Protein AF-A0A1I7LXV8-F1 (afdb_monomer_lite)

Secondary structure (DSSP, 8-state):
---HHHHHHHHHHHHHTT-S-HHHHHHHHHHHHHHHHTTT--HHHHHHHHHHHHHS---------TTS---TT--HHHHHHHHHHHHHHHHHHHHHHHHHHHHSTTSBPS--EEEPTT-SSEEEHHHHHHHHHHHHHHS-GGGTS-SS-HHHHHHHHHHHHTTTSPPBHHHHHHHHHHHHHHHHHHHHHHHHHH-

Radius of gyration: 38.37 Å; chains: 1; bounding box: 72×45×105 Å

Sequence (195 aa):
MIPAETAQRLGKLVRLLASDHDGEVVSTVRAIGRTLSAASLDFHALAAVVEEAAARPQIILTPFSPDEPDLGDVDFGSMARDSADLMREAYEAAERRRKEARDAPDAPATRHGLPIWGTQRIAHWGDVVEHCLMLDWTIPKAAGGKFLSREDRDRLKAFRCVLKRRPTNADAEWIEGILTRCHEVREAWRTRKTA

pLDDT: mean 83.2, std 12.23, range [51.66, 96.75]

Structure (mmCIF, N/CA/C/O backbone):
data_AF-A0A1I7LXV8-F1
#
_entry.id   AF-A0A1I7LXV8-F1
#
loop_
_atom_site.group_PDB
_atom_site.id
_atom_site.type_symbol
_atom_site.label_atom_id
_atom_site.label_alt_id
_atom_site.label_comp_id
_atom_site.label_asym_id
_atom_site.label_entity_id
_atom_site.label_seq_id
_atom_site.pdbx_PDB_ins_code
_atom_site.Cartn_x
_atom_site.Cartn_y
_atom_site.Cartn_z
_atom_site.occupancy
_atom_site.B_iso_or_equiv
_atom_site.auth_seq_id
_atom_site.auth_comp_id
_atom_site.auth_asym_id
_atom_site.auth_atom_id
_atom_site.pdbx_PDB_model_num
ATOM 1 N N . MET A 1 1 ? 30.294 -21.477 -39.528 1.00 74.75 1 MET A N 1
ATOM 2 C CA . MET A 1 1 ? 31.129 -20.317 -39.917 1.00 74.75 1 MET A CA 1
ATOM 3 C C . MET A 1 1 ? 31.071 -20.138 -41.425 1.00 74.75 1 MET A C 1
ATOM 5 O O . MET A 1 1 ? 31.306 -21.103 -42.139 1.00 74.75 1 MET A O 1
ATOM 9 N N . ILE A 1 2 ? 30.746 -18.935 -41.903 1.00 84.06 2 ILE A N 1
ATOM 10 C CA . ILE A 1 2 ? 30.734 -18.603 -43.337 1.00 84.06 2 ILE A CA 1
ATOM 11 C C . ILE A 1 2 ? 32.160 -18.196 -43.753 1.00 84.06 2 ILE A C 1
ATOM 13 O O . ILE A 1 2 ? 32.757 -17.373 -43.055 1.00 84.06 2 ILE A O 1
ATOM 17 N N . PRO A 1 3 ? 32.727 -18.727 -44.856 1.00 86.94 3 PRO A N 1
ATOM 18 C CA . PRO A 1 3 ? 34.038 -18.299 -45.345 1.00 86.94 3 PRO A CA 1
ATOM 19 C C . PRO A 1 3 ? 34.077 -16.789 -45.628 1.00 86.94 3 PRO A C 1
ATOM 21 O O . PRO A 1 3 ? 33.117 -16.229 -46.159 1.00 86.94 3 PRO A O 1
ATOM 24 N N . ALA A 1 4 ? 35.194 -16.126 -45.311 1.00 83.88 4 ALA A N 1
ATOM 25 C CA . ALA A 1 4 ? 35.311 -14.665 -45.397 1.00 83.88 4 ALA A CA 1
ATOM 26 C C . ALA A 1 4 ? 35.045 -14.112 -46.811 1.00 83.88 4 ALA A C 1
ATOM 28 O O . ALA A 1 4 ? 34.395 -13.078 -46.968 1.00 83.88 4 ALA A O 1
ATOM 29 N N . GLU A 1 5 ? 35.486 -14.826 -47.848 1.00 85.94 5 GLU A N 1
ATOM 30 C CA . GLU A 1 5 ? 35.243 -14.448 -49.243 1.00 85.94 5 GLU A CA 1
ATOM 31 C C . GLU A 1 5 ? 33.748 -14.523 -49.606 1.00 85.94 5 GLU A C 1
ATOM 33 O O . GLU A 1 5 ? 33.193 -13.606 -50.218 1.00 85.94 5 GLU A O 1
ATOM 38 N N . THR A 1 6 ? 33.067 -15.583 -49.164 1.00 87.69 6 THR A N 1
ATOM 39 C CA . THR A 1 6 ? 31.619 -15.757 -49.326 1.00 87.69 6 THR A CA 1
ATOM 40 C C . THR A 1 6 ? 30.859 -14.659 -48.583 1.00 87.69 6 THR A C 1
ATOM 42 O O . THR A 1 6 ? 29.942 -14.069 -49.147 1.00 87.69 6 THR A O 1
ATOM 45 N N . ALA A 1 7 ? 31.277 -14.307 -47.362 1.00 88.00 7 ALA A N 1
ATOM 46 C CA . ALA A 1 7 ? 30.662 -13.244 -46.568 1.00 88.00 7 ALA A CA 1
ATOM 47 C C . ALA A 1 7 ? 30.746 -11.865 -47.251 1.00 88.00 7 ALA A C 1
ATOM 49 O O . ALA A 1 7 ? 29.754 -11.135 -47.291 1.00 88.00 7 ALA A O 1
ATOM 50 N N . GLN A 1 8 ? 31.887 -11.519 -47.859 1.00 89.06 8 GLN A N 1
ATOM 51 C CA . GLN A 1 8 ? 32.033 -10.263 -48.608 1.00 89.06 8 GLN A CA 1
ATOM 52 C C . GLN A 1 8 ? 31.114 -10.203 -49.836 1.00 89.06 8 GLN A C 1
ATOM 54 O O . GLN A 1 8 ? 30.505 -9.165 -50.110 1.00 89.06 8 GLN A O 1
ATOM 59 N N . ARG A 1 9 ? 30.994 -11.312 -50.578 1.00 89.06 9 ARG A N 1
ATOM 60 C CA . ARG A 1 9 ? 30.095 -11.411 -51.740 1.00 89.06 9 ARG A CA 1
ATOM 61 C C . ARG A 1 9 ? 28.627 -11.331 -51.316 1.00 89.06 9 ARG A C 1
ATOM 63 O O . ARG A 1 9 ? 27.862 -10.582 -51.922 1.00 89.06 9 ARG A O 1
ATOM 70 N N . LEU A 1 10 ? 28.256 -12.027 -50.241 1.00 92.12 10 LEU A N 1
ATOM 71 C CA . LEU A 1 10 ? 26.914 -11.976 -49.658 1.00 92.12 10 LEU A CA 1
ATOM 72 C C . LEU A 1 10 ? 26.551 -10.567 -49.194 1.00 92.12 10 LEU A C 1
ATOM 74 O O . LEU A 1 10 ? 25.461 -10.105 -49.505 1.00 92.12 10 LEU A O 1
ATOM 78 N N . GLY A 1 11 ? 27.465 -9.845 -48.542 1.00 92.19 11 GLY A N 1
ATOM 79 C CA . GLY A 1 11 ? 27.218 -8.467 -48.110 1.00 92.19 11 GLY A CA 1
ATOM 80 C C . GLY A 1 11 ? 26.858 -7.523 -49.263 1.00 92.19 11 GLY A C 1
ATOM 81 O O . GLY A 1 11 ? 26.007 -6.652 -49.099 1.00 92.19 11 GLY A O 1
ATOM 82 N N . LYS A 1 12 ? 27.451 -7.713 -50.450 1.00 93.00 12 LYS A N 1
ATOM 83 C CA . LYS A 1 12 ? 27.091 -6.949 -51.659 1.00 93.00 12 LYS A CA 1
ATOM 84 C C . LYS A 1 12 ? 25.707 -7.336 -52.185 1.00 93.00 12 LYS A C 1
ATOM 86 O O . LYS A 1 12 ? 24.914 -6.453 -52.490 1.00 93.00 12 LYS A O 1
ATOM 91 N N . LEU A 1 13 ? 25.407 -8.635 -52.255 1.00 93.94 13 LEU A N 1
ATOM 92 C CA . LEU A 1 13 ? 24.112 -9.133 -52.730 1.00 93.94 13 LEU A CA 1
ATOM 93 C C . LEU A 1 13 ? 22.961 -8.752 -51.789 1.00 93.94 13 LEU A C 1
ATOM 95 O O . LEU A 1 13 ? 21.902 -8.361 -52.255 1.00 93.94 13 LEU A O 1
ATOM 99 N N . VAL A 1 14 ? 23.166 -8.792 -50.472 1.00 94.00 14 VAL A N 1
ATOM 100 C CA . VAL A 1 14 ? 22.146 -8.390 -49.490 1.00 94.00 14 VAL A CA 1
ATOM 101 C C . VAL A 1 14 ? 21.767 -6.916 -49.655 1.00 94.00 14 VAL A C 1
ATOM 103 O O . VAL A 1 14 ? 20.592 -6.585 -49.561 1.00 94.00 14 VAL A O 1
ATOM 106 N N . ARG A 1 15 ? 22.717 -6.029 -49.982 1.00 93.44 15 ARG A N 1
ATOM 107 C CA . ARG A 1 15 ? 22.406 -4.616 -50.273 1.00 93.44 15 ARG A CA 1
ATOM 108 C C . ARG A 1 15 ? 21.562 -4.443 -51.537 1.00 93.44 15 ARG A C 1
ATOM 110 O O . ARG A 1 15 ? 20.727 -3.550 -51.575 1.00 93.44 15 ARG A O 1
ATOM 117 N N . LEU A 1 16 ? 21.746 -5.300 -52.545 1.00 92.50 16 LEU A N 1
ATOM 118 C CA . LEU A 1 16 ? 20.950 -5.275 -53.780 1.00 92.50 16 LEU A CA 1
ATOM 119 C C . LEU A 1 16 ? 19.494 -5.720 -53.573 1.00 92.50 16 LEU A C 1
ATOM 121 O O . LEU A 1 16 ? 18.650 -5.425 -54.412 1.00 92.50 16 LEU A O 1
ATOM 125 N N . LEU A 1 17 ? 19.170 -6.371 -52.448 1.00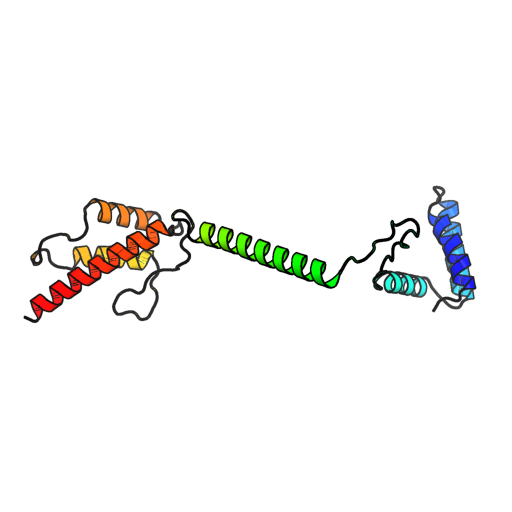 93.12 17 LEU A N 1
ATOM 126 C CA . LEU A 1 17 ? 17.779 -6.676 -52.092 1.00 93.12 17 LEU A CA 1
ATOM 127 C C . LEU A 1 17 ? 16.951 -5.423 -51.779 1.00 93.12 17 LEU A C 1
ATOM 129 O O . LEU A 1 17 ? 15.732 -5.516 -51.745 1.00 93.12 17 LEU A O 1
ATOM 133 N N . ALA A 1 18 ? 17.593 -4.272 -51.563 1.00 94.06 18 ALA A N 1
ATOM 134 C CA . ALA A 1 18 ? 16.921 -2.993 -51.352 1.00 94.06 18 ALA A CA 1
ATOM 135 C C . ALA A 1 18 ? 16.555 -2.263 -52.663 1.00 94.06 18 ALA A C 1
ATOM 137 O O . ALA A 1 18 ? 16.210 -1.088 -52.613 1.00 94.06 18 ALA A O 1
ATOM 138 N N . SER A 1 19 ? 16.682 -2.910 -53.830 1.00 92.94 19 SER A N 1
ATOM 139 C CA . SER A 1 19 ? 16.264 -2.330 -55.115 1.00 92.94 19 SER A CA 1
ATOM 140 C C . SER A 1 19 ? 14.737 -2.237 -55.226 1.00 92.94 19 SER A C 1
ATOM 142 O O . SER A 1 19 ? 14.030 -3.146 -54.795 1.00 92.94 19 SER A O 1
ATOM 144 N N . ASP A 1 20 ? 14.243 -1.184 -55.883 1.00 93.81 20 ASP A N 1
ATOM 145 C CA . ASP A 1 20 ? 12.815 -0.962 -56.171 1.00 93.81 20 ASP A CA 1
ATOM 146 C C . ASP A 1 20 ? 12.275 -1.836 -57.323 1.00 93.81 20 ASP A C 1
ATOM 148 O O . ASP A 1 20 ? 11.096 -1.769 -57.672 1.00 93.81 20 ASP A O 1
ATOM 152 N N . HIS A 1 21 ? 13.132 -2.649 -57.951 1.00 93.25 21 HIS A N 1
ATOM 153 C CA . HIS A 1 21 ? 12.764 -3.501 -59.078 1.00 93.25 21 HIS A CA 1
ATOM 154 C C . HIS A 1 21 ? 12.644 -4.966 -58.646 1.00 93.25 21 HIS A C 1
ATOM 156 O O . HIS A 1 21 ? 13.647 -5.648 -58.426 1.00 93.25 21 HIS A O 1
ATOM 162 N N . ASP A 1 22 ? 11.421 -5.501 -58.636 1.00 91.31 22 ASP A N 1
ATOM 163 C CA . ASP A 1 22 ? 11.141 -6.890 -58.234 1.00 91.31 22 ASP A CA 1
ATOM 164 C C . ASP A 1 22 ? 11.984 -7.930 -58.993 1.00 91.31 22 ASP A C 1
ATOM 166 O O . ASP A 1 22 ? 12.449 -8.922 -58.423 1.00 91.31 22 ASP A O 1
ATOM 170 N N . GLY A 1 23 ? 12.230 -7.699 -60.288 1.00 93.44 23 GLY A N 1
ATOM 171 C CA . GLY A 1 23 ? 13.070 -8.576 -61.108 1.00 93.44 23 GLY A CA 1
ATOM 172 C C . GLY A 1 23 ? 14.515 -8.655 -60.605 1.00 93.44 23 GLY A C 1
ATOM 173 O O . GLY A 1 23 ? 15.113 -9.736 -60.589 1.00 93.44 23 GLY A O 1
ATOM 174 N N . GLU A 1 24 ? 15.059 -7.535 -60.128 1.00 92.25 24 GLU A N 1
ATOM 175 C CA . GLU A 1 24 ? 16.398 -7.476 -59.545 1.00 92.25 24 GLU A CA 1
ATOM 176 C C . GLU A 1 24 ? 16.435 -8.177 -58.189 1.00 92.25 24 GLU A C 1
ATOM 178 O O . GLU A 1 24 ? 17.341 -8.984 -57.957 1.00 92.25 24 GLU A O 1
ATOM 183 N N . VAL A 1 25 ? 15.421 -7.971 -57.343 1.00 96.25 25 VAL A N 1
ATOM 184 C CA . VAL A 1 25 ? 15.299 -8.635 -56.036 1.00 96.25 25 VAL A CA 1
ATOM 185 C C . VAL A 1 25 ? 15.266 -10.155 -56.206 1.00 96.25 25 VAL A C 1
ATOM 187 O O . VAL A 1 25 ? 16.086 -10.865 -55.619 1.00 96.25 25 VAL A O 1
ATOM 190 N N . VAL A 1 26 ? 14.397 -10.682 -57.076 1.00 96.12 26 VAL A N 1
ATOM 191 C CA . VAL A 1 26 ? 14.289 -12.133 -57.320 1.00 96.12 26 VAL A CA 1
ATOM 192 C C . VAL A 1 26 ? 15.590 -12.705 -57.892 1.00 96.12 26 VAL A C 1
ATOM 194 O O . VAL A 1 26 ? 16.034 -13.785 -57.479 1.00 96.12 26 VAL A O 1
ATOM 197 N N . SER A 1 27 ? 16.237 -11.993 -58.821 1.00 95.06 27 SER A N 1
ATOM 198 C CA . SER A 1 27 ? 17.529 -12.415 -59.377 1.00 95.06 27 SER A CA 1
ATOM 199 C C . SER A 1 27 ? 18.626 -12.471 -58.304 1.00 95.06 27 SER A C 1
ATOM 201 O O . SER A 1 27 ? 19.421 -13.418 -58.274 1.00 95.06 27 SER A O 1
ATOM 203 N N . THR A 1 28 ? 18.605 -11.511 -57.377 1.00 96.12 28 THR A N 1
ATOM 204 C CA . THR A 1 28 ? 19.564 -11.359 -56.285 1.00 96.12 28 THR A CA 1
ATOM 205 C C . THR A 1 28 ? 19.378 -12.446 -55.236 1.00 96.12 28 THR A C 1
ATOM 207 O O . THR A 1 28 ? 20.353 -13.100 -54.870 1.00 96.12 28 THR A O 1
ATOM 210 N N . VAL A 1 29 ? 18.140 -12.747 -54.825 1.00 96.75 29 VAL A N 1
ATOM 211 C CA . VAL A 1 29 ? 17.846 -13.870 -53.913 1.00 96.75 29 VAL A CA 1
ATOM 212 C C . VAL A 1 29 ? 18.356 -15.189 -54.499 1.00 96.75 29 VAL A C 1
ATOM 214 O O . VAL A 1 29 ? 19.027 -15.965 -53.816 1.00 96.75 29 VAL A O 1
ATOM 217 N N . ARG A 1 30 ? 18.125 -15.434 -55.796 1.00 95.81 30 ARG A N 1
ATOM 218 C CA . ARG A 1 30 ? 18.655 -16.629 -56.475 1.00 95.81 30 ARG A CA 1
ATOM 219 C C . ARG A 1 30 ? 20.186 -16.644 -56.515 1.00 95.81 30 ARG A C 1
ATOM 221 O O . ARG A 1 30 ? 20.785 -17.711 -56.384 1.00 95.81 30 ARG A O 1
ATOM 228 N N . ALA A 1 31 ? 20.830 -15.493 -56.706 1.00 95.19 31 ALA A N 1
ATOM 229 C CA . ALA A 1 31 ? 22.289 -15.372 -56.686 1.00 95.19 31 ALA A CA 1
ATOM 230 C C . ALA A 1 31 ? 22.883 -15.637 -55.293 1.00 95.19 31 ALA A C 1
ATOM 232 O O . ALA A 1 31 ? 23.917 -16.302 -55.191 1.00 95.19 31 ALA A O 1
ATOM 233 N N . ILE A 1 32 ? 22.209 -15.181 -54.233 1.00 95.12 32 ILE A N 1
ATOM 234 C CA . ILE A 1 32 ? 22.554 -15.488 -52.839 1.00 95.12 32 ILE A CA 1
ATOM 235 C C . ILE A 1 32 ? 22.485 -16.997 -52.611 1.00 95.12 32 ILE A C 1
ATOM 237 O O . ILE A 1 32 ? 23.466 -17.582 -52.159 1.00 95.12 32 ILE A O 1
ATOM 241 N N . GLY A 1 33 ? 21.383 -17.637 -53.019 1.00 94.56 33 GLY A N 1
ATOM 242 C CA . GLY A 1 33 ? 21.221 -19.088 -52.916 1.00 94.56 33 GLY A CA 1
ATOM 243 C C . GLY A 1 33 ? 22.365 -19.854 -53.586 1.00 94.56 33 GLY A C 1
ATOM 244 O O . GLY A 1 33 ? 23.004 -20.680 -52.945 1.00 94.56 33 GLY A O 1
ATOM 245 N N . ARG A 1 34 ? 22.717 -19.512 -54.836 1.00 95.25 34 ARG A N 1
ATOM 246 C CA . ARG A 1 34 ? 23.852 -20.144 -55.543 1.00 95.25 34 ARG A CA 1
ATOM 247 C C . ARG A 1 34 ? 25.192 -19.937 -54.832 1.00 95.25 34 ARG A C 1
ATOM 249 O O . ARG A 1 34 ? 26.019 -20.842 -54.815 1.00 95.25 34 ARG A O 1
ATOM 256 N N . THR A 1 35 ? 25.406 -18.754 -54.262 1.00 93.38 35 THR A N 1
ATOM 257 C CA . THR A 1 35 ? 26.649 -18.391 -53.565 1.00 93.38 35 THR A CA 1
ATOM 258 C C . THR A 1 35 ? 26.795 -19.152 -52.245 1.00 93.38 35 THR A C 1
ATOM 260 O O . THR A 1 35 ? 27.894 -19.585 -51.911 1.00 93.38 35 THR A O 1
ATOM 263 N N . LEU A 1 36 ? 25.691 -19.362 -51.522 1.00 93.19 36 LEU A N 1
ATOM 264 C CA . LEU A 1 36 ? 25.652 -20.210 -50.330 1.00 93.19 36 LEU A CA 1
ATOM 265 C C . LEU A 1 36 ? 25.870 -21.682 -50.693 1.00 93.19 36 LEU A C 1
ATOM 267 O O . LEU A 1 36 ? 26.725 -22.333 -50.096 1.00 93.19 36 LEU A O 1
ATOM 271 N N . SER A 1 37 ? 25.189 -22.182 -51.730 1.00 92.69 37 SER A N 1
ATOM 272 C CA . SER A 1 37 ? 25.345 -23.570 -52.180 1.00 92.69 37 SER A CA 1
ATOM 273 C C . SER A 1 37 ? 26.766 -23.888 -52.650 1.00 92.69 37 SER A C 1
ATOM 275 O O . SER A 1 37 ? 27.248 -24.987 -52.400 1.00 92.69 37 SER A O 1
ATOM 277 N N . ALA A 1 38 ? 27.474 -22.931 -53.264 1.00 91.94 38 ALA A N 1
ATOM 278 C CA . ALA A 1 38 ? 28.884 -23.091 -53.635 1.00 91.94 38 ALA A CA 1
ATOM 279 C C . ALA A 1 38 ? 29.811 -23.311 -52.423 1.00 91.94 38 ALA A C 1
ATOM 281 O O . ALA A 1 38 ? 30.889 -23.878 -52.569 1.00 91.94 38 ALA A O 1
ATOM 282 N N . ALA A 1 39 ? 29.385 -22.881 -51.232 1.00 90.19 39 ALA A N 1
ATOM 283 C CA . ALA A 1 39 ? 30.069 -23.108 -49.964 1.00 90.19 39 ALA A CA 1
ATOM 284 C C . ALA A 1 39 ? 29.439 -24.248 -49.135 1.00 90.19 39 ALA A C 1
ATOM 286 O O . ALA A 1 39 ? 29.764 -24.381 -47.958 1.00 90.19 39 ALA A O 1
ATOM 287 N N . SER A 1 40 ? 28.538 -25.050 -49.721 1.00 91.94 40 SER A N 1
ATOM 288 C CA . SER A 1 40 ? 27.759 -26.094 -49.032 1.00 91.94 40 SER A CA 1
ATOM 289 C C . SER A 1 40 ? 26.921 -25.570 -47.854 1.00 91.94 40 SER A C 1
ATOM 291 O O . SER A 1 40 ? 26.745 -26.258 -46.851 1.00 91.94 40 SER A O 1
ATOM 293 N N . LEU A 1 41 ? 26.413 -24.341 -47.972 1.00 92.94 41 LEU A N 1
ATOM 294 C CA . LEU A 1 41 ? 25.560 -23.674 -46.987 1.00 92.94 41 LEU A CA 1
ATOM 295 C C . LEU A 1 41 ? 24.175 -23.374 -47.575 1.00 92.94 41 LEU A C 1
ATOM 297 O O . LEU A 1 41 ? 23.979 -23.372 -48.793 1.00 92.94 41 LEU A O 1
ATOM 301 N N . ASP A 1 42 ? 23.223 -23.062 -46.699 1.00 94.31 42 ASP A N 1
ATOM 302 C CA . ASP A 1 42 ? 21.866 -22.654 -47.050 1.00 94.31 42 ASP A CA 1
ATOM 303 C C . ASP A 1 42 ? 21.451 -21.353 -46.335 1.00 94.31 42 ASP A C 1
ATOM 305 O O . ASP A 1 42 ? 22.228 -20.722 -45.610 1.00 94.31 42 ASP A O 1
ATOM 309 N N . PHE A 1 43 ? 20.211 -20.917 -46.568 1.00 92.38 43 PHE A N 1
ATOM 310 C CA . PHE A 1 43 ? 19.669 -19.710 -45.940 1.00 92.38 43 PHE A CA 1
ATOM 311 C C . PHE A 1 43 ? 19.498 -19.850 -44.421 1.00 92.38 43 PHE A C 1
ATOM 313 O O . PHE A 1 43 ? 19.596 -18.845 -43.718 1.00 92.38 43 PHE A O 1
ATOM 320 N N . HIS A 1 44 ? 19.301 -21.065 -43.900 1.00 93.19 44 HIS A N 1
ATOM 321 C CA . HIS A 1 44 ? 19.218 -21.304 -42.459 1.00 93.19 44 HIS A CA 1
ATOM 322 C C . HIS A 1 44 ? 20.568 -21.061 -41.780 1.00 93.19 44 HIS A C 1
ATOM 324 O O . HIS A 1 44 ? 20.628 -20.398 -40.745 1.00 93.19 44 HIS A O 1
ATOM 330 N N . ALA A 1 45 ? 21.663 -21.506 -42.401 1.00 89.50 45 ALA A N 1
ATOM 331 C CA . ALA A 1 45 ? 23.011 -21.223 -41.925 1.00 89.50 45 ALA A CA 1
ATOM 332 C C . ALA A 1 45 ? 23.333 -19.718 -41.935 1.00 89.50 45 ALA A C 1
ATOM 334 O O . ALA A 1 45 ? 24.014 -19.230 -41.034 1.00 89.50 45 ALA A O 1
ATOM 335 N N . LEU A 1 46 ? 22.834 -18.971 -42.928 1.00 89.62 46 LEU A N 1
ATOM 336 C CA . LEU A 1 46 ? 22.965 -17.512 -42.962 1.00 89.62 46 LEU A CA 1
ATOM 337 C C . LEU A 1 46 ? 22.167 -16.839 -41.833 1.00 89.62 46 LEU A C 1
ATOM 339 O O . LEU A 1 46 ? 22.700 -15.954 -41.167 1.00 89.62 46 LEU A O 1
ATOM 343 N N . ALA A 1 47 ? 20.923 -17.266 -41.600 1.00 92.31 47 ALA A N 1
ATOM 344 C CA . ALA A 1 47 ? 20.068 -16.717 -40.548 1.00 92.31 47 ALA A CA 1
ATOM 345 C C . ALA A 1 47 ? 20.677 -16.910 -39.150 1.00 92.31 47 ALA A C 1
ATOM 347 O O . ALA A 1 47 ? 20.789 -15.943 -38.398 1.00 92.31 47 ALA A O 1
ATOM 348 N N . ALA A 1 48 ? 21.176 -18.114 -38.849 1.00 90.75 48 ALA A N 1
ATOM 349 C CA . ALA A 1 48 ? 21.803 -18.421 -37.562 1.00 90.75 48 ALA A CA 1
ATOM 350 C C . ALA A 1 48 ? 22.982 -17.484 -37.237 1.00 90.75 48 ALA A C 1
ATOM 352 O O . ALA A 1 48 ? 23.130 -17.033 -36.106 1.00 90.75 48 ALA A O 1
ATOM 353 N N . VAL A 1 49 ? 23.794 -17.133 -38.242 1.00 89.75 49 VAL A N 1
ATOM 354 C CA . VAL A 1 49 ? 24.935 -16.215 -38.070 1.00 89.75 49 VAL A CA 1
ATOM 355 C C . VAL A 1 49 ? 24.481 -14.783 -37.773 1.00 89.75 49 VAL A C 1
ATOM 357 O O . VAL A 1 49 ? 25.125 -14.084 -36.993 1.00 89.75 49 VAL A O 1
ATOM 360 N N . VAL A 1 50 ? 23.384 -14.330 -38.384 1.00 88.81 50 VAL A N 1
ATOM 361 C CA . VAL A 1 50 ? 22.829 -12.990 -38.134 1.00 88.81 50 VAL A CA 1
ATOM 362 C C . VAL A 1 50 ? 22.242 -12.902 -36.726 1.00 88.81 50 VAL A C 1
ATOM 364 O O . VAL A 1 50 ? 22.487 -11.923 -36.023 1.00 88.81 50 VAL A O 1
ATOM 367 N N . GLU A 1 51 ? 21.516 -13.931 -36.295 1.00 91.00 51 GLU A N 1
ATOM 368 C CA . GLU A 1 51 ? 20.938 -14.005 -34.949 1.00 91.00 51 GLU A CA 1
ATOM 369 C C . GLU A 1 51 ? 22.022 -14.068 -33.866 1.00 91.00 51 GLU A C 1
ATOM 371 O O . GLU A 1 51 ? 21.956 -13.333 -32.880 1.00 91.00 51 GLU A O 1
ATOM 376 N N . GLU A 1 52 ? 23.070 -14.868 -34.075 1.00 88.62 52 GLU A N 1
ATOM 377 C CA . GLU A 1 52 ? 24.220 -14.943 -33.168 1.00 88.62 52 GLU A CA 1
ATOM 378 C C . GLU A 1 52 ? 24.951 -13.592 -33.059 1.00 88.62 52 GLU A C 1
ATOM 380 O O . GLU A 1 52 ? 25.312 -13.158 -31.961 1.00 88.62 52 GLU A O 1
ATOM 385 N N . ALA A 1 53 ? 25.120 -12.880 -34.179 1.00 82.25 53 ALA A N 1
ATOM 386 C CA . ALA A 1 53 ? 25.719 -11.547 -34.188 1.00 82.25 53 ALA A CA 1
ATOM 387 C C . ALA A 1 53 ? 24.853 -10.495 -33.472 1.00 82.25 53 ALA A C 1
ATOM 389 O O . ALA A 1 53 ? 25.404 -9.591 -32.845 1.00 82.25 53 ALA A O 1
ATOM 390 N N . ALA A 1 54 ? 23.523 -10.612 -33.541 1.00 81.81 54 ALA A N 1
ATOM 391 C CA . ALA A 1 54 ? 22.590 -9.723 -32.848 1.00 81.81 54 ALA A CA 1
ATOM 392 C C . ALA A 1 54 ? 22.512 -10.002 -31.336 1.00 81.81 54 ALA A C 1
ATOM 394 O O . ALA A 1 54 ? 22.342 -9.075 -30.547 1.00 81.81 54 ALA A O 1
ATOM 395 N N . ALA A 1 55 ? 22.669 -11.263 -30.922 1.00 81.50 55 ALA A N 1
ATOM 396 C CA . ALA A 1 55 ? 22.695 -11.655 -29.513 1.00 81.50 55 ALA A CA 1
ATOM 397 C C . ALA A 1 55 ? 23.982 -11.219 -28.790 1.00 81.50 55 ALA A C 1
ATOM 399 O O . ALA A 1 55 ? 24.011 -11.131 -27.560 1.00 81.50 55 ALA A O 1
ATOM 400 N N . ARG A 1 56 ? 25.058 -10.935 -29.535 1.00 77.75 56 ARG A N 1
ATOM 401 C CA . ARG A 1 56 ? 26.313 -10.443 -28.968 1.00 77.75 56 ARG A CA 1
ATOM 402 C C . ARG A 1 56 ? 26.192 -8.943 -28.661 1.00 77.75 56 ARG A C 1
ATOM 404 O O . ARG A 1 56 ? 26.036 -8.158 -29.596 1.00 77.75 56 ARG A O 1
ATOM 411 N N . PRO A 1 57 ? 26.312 -8.502 -27.393 1.00 67.44 57 PRO A N 1
ATOM 412 C CA . PRO A 1 57 ? 26.280 -7.080 -27.072 1.00 67.44 57 PRO A CA 1
ATOM 413 C C . PRO A 1 57 ? 27.476 -6.390 -27.734 1.00 67.44 57 PRO A C 1
ATOM 415 O O . PRO A 1 57 ? 28.627 -6.618 -27.357 1.00 67.44 57 PRO A O 1
ATOM 418 N N . GLN A 1 58 ? 27.216 -5.561 -28.746 1.00 65.50 58 GLN A N 1
ATOM 419 C CA . GLN A 1 58 ? 28.246 -4.696 -29.302 1.00 65.50 58 GLN A CA 1
ATOM 420 C C . GLN A 1 58 ? 28.433 -3.517 -28.355 1.00 65.50 58 GLN A C 1
ATOM 422 O O . GLN A 1 58 ? 27.606 -2.609 -28.293 1.00 65.50 58 GLN A O 1
ATOM 427 N N . ILE A 1 59 ? 29.522 -3.552 -27.589 1.00 61.16 59 ILE A N 1
ATOM 428 C CA . ILE A 1 59 ? 29.999 -2.384 -26.857 1.00 61.16 59 ILE A CA 1
ATOM 429 C C . ILE A 1 59 ? 30.443 -1.382 -27.922 1.00 61.16 59 ILE A C 1
ATOM 431 O O . ILE A 1 59 ? 31.493 -1.552 -28.544 1.00 61.16 59 ILE A O 1
ATOM 435 N N . ILE A 1 60 ? 29.620 -0.365 -28.172 1.00 63.66 60 ILE A N 1
ATOM 436 C CA . ILE A 1 60 ? 30.012 0.782 -28.987 1.00 63.66 60 ILE A CA 1
ATOM 437 C C . ILE A 1 60 ? 31.043 1.552 -28.161 1.00 63.66 60 ILE A 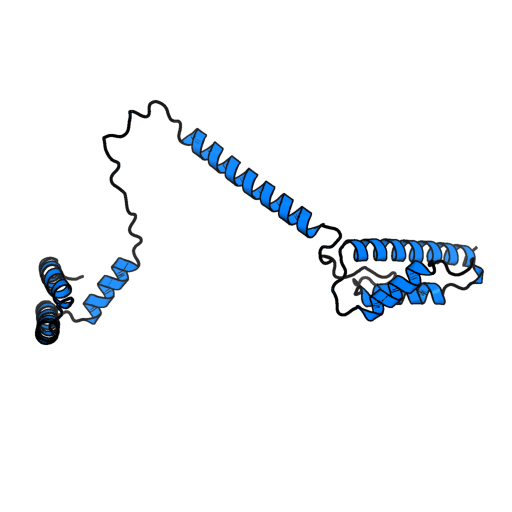C 1
ATOM 439 O O . ILE A 1 60 ? 30.697 2.398 -27.342 1.00 63.66 60 ILE A O 1
ATOM 443 N N . LEU A 1 61 ? 32.320 1.224 -28.346 1.00 53.31 61 LEU A N 1
ATOM 444 C CA . LEU A 1 61 ? 33.404 2.112 -27.957 1.00 53.31 61 LEU A CA 1
ATOM 445 C C . LEU A 1 61 ? 33.389 3.258 -28.967 1.00 53.31 61 LEU A C 1
ATOM 447 O O . LEU A 1 61 ? 33.920 3.133 -30.069 1.00 53.31 61 LEU A O 1
ATOM 451 N N . THR A 1 62 ? 32.723 4.358 -28.624 1.00 57.16 62 THR A N 1
ATOM 452 C CA . THR A 1 62 ? 32.960 5.630 -29.307 1.00 57.16 62 THR A CA 1
ATOM 453 C C . THR A 1 62 ? 34.463 5.902 -29.237 1.00 57.16 62 THR A C 1
ATOM 455 O O . THR A 1 62 ? 34.995 5.920 -28.122 1.00 57.16 62 THR A O 1
ATOM 458 N N . PRO A 1 63 ? 35.176 6.053 -30.370 1.00 53.34 63 PRO A N 1
ATOM 459 C CA . PRO A 1 63 ? 36.576 6.428 -30.325 1.00 53.34 63 PRO A CA 1
ATOM 460 C C . PRO A 1 63 ? 36.660 7.784 -29.630 1.00 53.34 63 PRO A C 1
ATOM 462 O O . PRO A 1 63 ? 36.112 8.779 -30.099 1.00 53.34 63 PRO A O 1
ATOM 465 N N . PHE A 1 64 ? 37.290 7.764 -28.464 1.00 56.25 64 PHE A N 1
ATOM 466 C CA . PHE A 1 64 ? 37.712 8.930 -27.717 1.00 56.25 64 PHE A CA 1
ATOM 467 C C . PHE A 1 64 ? 38.465 9.866 -28.673 1.00 56.25 64 PHE A C 1
ATOM 469 O O . PHE A 1 64 ? 39.460 9.464 -29.280 1.00 56.25 64 PHE A O 1
ATOM 476 N N . SER A 1 65 ? 37.927 11.066 -28.887 1.00 56.25 65 SER A N 1
ATOM 477 C CA . SER A 1 65 ? 38.540 12.070 -29.754 1.00 56.25 65 SER A CA 1
ATOM 478 C C . SER A 1 65 ? 39.842 12.545 -29.095 1.00 56.25 65 SER A C 1
ATOM 480 O O . SER A 1 65 ? 39.786 12.964 -27.942 1.00 56.25 65 SER A O 1
ATOM 482 N N . PRO A 1 66 ? 41.005 12.514 -29.772 1.00 58.34 66 PRO A N 1
ATOM 483 C CA . PRO A 1 66 ? 42.280 12.916 -29.172 1.00 58.34 66 PRO A CA 1
ATOM 484 C C . PRO A 1 66 ? 42.429 14.433 -28.959 1.00 58.34 66 PRO A C 1
ATOM 486 O O . PRO A 1 66 ? 43.474 14.871 -28.492 1.00 58.34 66 PRO A O 1
ATOM 489 N N . ASP A 1 67 ? 41.390 15.216 -29.261 1.00 56.19 67 ASP A N 1
ATOM 490 C CA . ASP A 1 67 ? 41.329 16.661 -29.013 1.00 56.19 67 ASP A CA 1
ATOM 491 C C . ASP A 1 67 ? 40.622 17.011 -27.684 1.00 56.19 67 ASP A C 1
ATOM 493 O O . ASP A 1 67 ? 40.151 18.138 -27.509 1.00 56.19 67 ASP A O 1
ATOM 497 N N . GLU A 1 68 ? 40.496 16.064 -26.744 1.00 59.72 68 GLU A N 1
ATOM 498 C CA . GLU A 1 68 ? 40.067 16.405 -25.383 1.00 59.72 68 GLU A CA 1
ATOM 499 C C . GLU A 1 68 ? 41.152 17.223 -24.659 1.00 59.72 68 GLU A C 1
ATOM 501 O O . GLU A 1 68 ? 42.339 16.895 -24.745 1.00 59.72 68 GLU A O 1
ATOM 506 N N . PRO A 1 69 ? 40.769 18.303 -23.951 1.00 54.56 69 PRO A N 1
ATOM 507 C CA . PRO A 1 69 ? 41.708 19.105 -23.182 1.00 54.56 69 PRO A CA 1
ATOM 508 C C . PRO A 1 69 ? 42.391 18.233 -22.129 1.00 54.56 69 PRO A C 1
ATOM 510 O O . PRO A 1 69 ? 41.739 17.400 -21.506 1.00 54.56 69 PRO A O 1
ATOM 513 N N . ASP A 1 70 ? 43.692 18.461 -21.940 1.00 59.22 70 ASP A N 1
ATOM 514 C CA . ASP A 1 70 ? 44.537 17.853 -20.911 1.00 59.22 70 ASP A CA 1
ATOM 515 C C . ASP A 1 70 ? 43.850 17.952 -19.538 1.00 59.22 70 ASP A C 1
ATOM 517 O O . ASP A 1 70 ? 43.896 18.978 -18.854 1.00 59.22 70 ASP A O 1
ATOM 521 N N . LEU A 1 71 ? 43.118 16.890 -19.192 1.00 55.44 71 LEU A N 1
ATOM 522 C CA . LEU A 1 71 ? 42.357 16.728 -17.961 1.00 55.44 71 LEU A CA 1
ATOM 523 C C . LEU A 1 71 ? 43.354 16.357 -16.855 1.00 55.44 71 LEU A C 1
ATOM 525 O O . LEU A 1 71 ? 43.372 15.240 -16.338 1.00 55.44 71 LEU A O 1
ATOM 529 N N . GLY A 1 72 ? 44.237 17.303 -16.539 1.00 56.41 72 GLY A N 1
ATOM 530 C CA . GLY A 1 72 ? 45.138 17.212 -15.402 1.00 56.41 72 GLY A CA 1
ATOM 531 C C . GLY A 1 72 ? 44.342 16.943 -14.125 1.00 56.41 72 GLY A C 1
ATOM 532 O O . GLY A 1 72 ? 43.390 17.655 -13.809 1.00 56.41 72 GLY A O 1
ATOM 533 N N . ASP A 1 73 ? 44.740 15.891 -13.412 1.00 57.50 73 ASP A N 1
ATOM 534 C CA . ASP A 1 73 ? 44.361 15.591 -12.029 1.00 57.50 73 ASP A CA 1
ATOM 535 C C . ASP A 1 73 ? 42.858 15.465 -11.725 1.00 57.50 73 ASP A C 1
ATOM 537 O O . ASP A 1 73 ? 42.390 15.871 -10.659 1.00 57.50 73 ASP A O 1
ATOM 541 N N . VAL A 1 74 ? 42.076 14.840 -12.610 1.00 52.47 74 VAL A N 1
ATOM 542 C CA . VAL A 1 74 ? 40.704 14.445 -12.250 1.00 52.47 74 VAL A CA 1
ATOM 543 C C . VAL A 1 74 ? 40.735 13.073 -11.581 1.00 52.47 74 VAL A C 1
ATOM 545 O O . VAL A 1 74 ? 40.839 12.038 -12.240 1.00 52.47 74 VAL A O 1
ATOM 548 N N . ASP A 1 75 ? 40.656 13.054 -10.247 1.00 60.38 75 ASP A N 1
ATOM 549 C CA . ASP A 1 75 ? 40.478 11.821 -9.471 1.00 60.38 75 ASP A CA 1
ATOM 550 C C . ASP A 1 75 ? 39.066 11.260 -9.712 1.00 60.38 75 ASP A C 1
ATOM 552 O O . ASP A 1 75 ? 38.116 11.500 -8.960 1.00 60.38 75 ASP A O 1
ATOM 556 N N . PHE A 1 76 ? 38.926 10.484 -10.789 1.00 51.66 76 PHE A N 1
ATOM 557 C CA . PHE A 1 76 ? 37.702 9.758 -11.142 1.00 51.66 76 PHE A CA 1
ATOM 558 C C . PHE A 1 76 ? 37.188 8.862 -9.999 1.00 51.66 76 PHE A C 1
ATOM 560 O O . PHE A 1 76 ? 35.991 8.578 -9.930 1.00 51.66 76 PHE A O 1
ATOM 567 N N . GLY A 1 77 ? 38.058 8.447 -9.070 1.00 59.22 77 GLY A N 1
ATOM 568 C CA . GLY A 1 77 ? 37.673 7.697 -7.878 1.00 59.22 77 GLY A CA 1
ATOM 569 C C . GLY A 1 77 ? 36.944 8.542 -6.828 1.00 59.22 77 GLY A C 1
ATOM 570 O O . GLY A 1 77 ? 36.133 7.992 -6.078 1.00 59.22 77 GLY A O 1
ATOM 571 N N . SER A 1 78 ? 37.204 9.851 -6.761 1.00 60.16 78 SER A N 1
ATOM 572 C CA . SER A 1 78 ? 36.443 10.800 -5.933 1.00 60.16 78 SER A CA 1
ATOM 573 C C . SER A 1 78 ? 35.074 11.070 -6.552 1.00 60.16 78 SER A C 1
ATOM 575 O O . SER A 1 78 ? 34.053 10.901 -5.894 1.00 60.16 78 SER A O 1
ATOM 577 N N . MET A 1 79 ? 35.029 11.352 -7.855 1.00 56.66 79 MET A N 1
ATOM 578 C CA . MET A 1 79 ? 33.788 11.728 -8.540 1.00 56.66 79 MET A CA 1
ATOM 579 C C . MET A 1 79 ? 32.770 10.575 -8.627 1.00 56.66 79 MET A C 1
ATOM 581 O O . MET A 1 79 ? 31.561 10.791 -8.535 1.00 56.66 79 MET A O 1
ATOM 585 N N . ALA A 1 80 ? 33.239 9.329 -8.758 1.00 61.38 80 ALA A N 1
ATOM 586 C CA . ALA A 1 80 ? 32.369 8.154 -8.707 1.00 61.38 80 ALA A CA 1
ATOM 587 C C . ALA A 1 80 ? 31.771 7.922 -7.306 1.00 61.38 80 ALA A C 1
ATOM 589 O O . ALA A 1 80 ? 30.627 7.476 -7.200 1.00 61.38 80 ALA A O 1
ATOM 590 N N . ARG A 1 81 ? 32.511 8.249 -6.235 1.00 62.72 81 ARG A N 1
ATOM 591 C CA . ARG A 1 81 ? 31.993 8.221 -4.856 1.00 62.72 81 ARG A CA 1
ATOM 592 C C . ARG A 1 81 ? 30.952 9.317 -4.645 1.00 62.72 81 ARG A C 1
ATOM 594 O O . ARG A 1 81 ? 29.857 9.006 -4.187 1.00 62.72 81 ARG A O 1
ATOM 601 N N . ASP A 1 82 ? 31.231 10.528 -5.121 1.00 74.69 82 ASP A N 1
ATOM 602 C CA . ASP A 1 82 ? 30.295 11.654 -5.062 1.00 74.69 82 ASP A CA 1
ATOM 603 C C . ASP A 1 82 ? 29.001 11.355 -5.839 1.00 74.69 82 ASP A C 1
ATOM 605 O O . ASP A 1 82 ? 27.898 11.618 -5.364 1.00 74.69 82 ASP A O 1
ATOM 609 N N . SER A 1 83 ? 29.105 10.718 -7.010 1.00 72.81 83 SER A N 1
ATOM 610 C CA . SER A 1 83 ? 27.939 10.296 -7.795 1.00 72.81 83 SER A CA 1
ATOM 611 C C . SER A 1 83 ? 27.135 9.186 -7.109 1.00 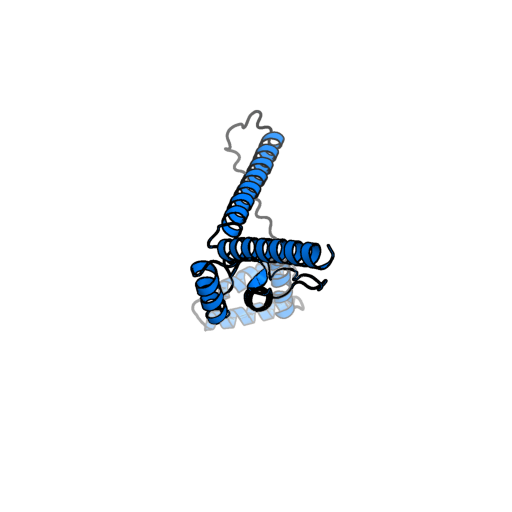72.81 83 SER A C 1
ATOM 613 O O . SER A 1 83 ? 25.903 9.240 -7.088 1.00 72.81 83 SER A O 1
ATOM 615 N N . ALA A 1 84 ? 27.803 8.193 -6.516 1.00 76.88 84 ALA A N 1
ATOM 616 C CA . ALA A 1 84 ? 27.133 7.119 -5.787 1.00 76.88 84 ALA A CA 1
ATOM 617 C C . ALA A 1 84 ? 26.401 7.640 -4.539 1.00 76.88 84 ALA A C 1
ATOM 619 O O . ALA A 1 84 ? 25.280 7.205 -4.261 1.00 76.88 84 ALA A O 1
ATOM 620 N N . ASP A 1 85 ? 27.000 8.587 -3.818 1.00 83.38 85 ASP A N 1
ATOM 621 C CA . ASP A 1 85 ? 26.393 9.206 -2.641 1.00 83.38 85 ASP A CA 1
ATOM 622 C C . ASP A 1 85 ? 25.221 10.122 -3.025 1.00 83.38 85 ASP A C 1
ATOM 624 O O . ASP A 1 85 ? 24.159 10.025 -2.409 1.00 83.38 85 ASP A O 1
ATOM 628 N N . LEU A 1 86 ? 25.332 10.891 -4.116 1.00 83.94 86 LEU A N 1
ATOM 629 C CA . LEU A 1 86 ? 24.211 11.659 -4.678 1.00 83.94 86 LEU A CA 1
ATOM 630 C C . LEU A 1 86 ? 23.037 10.759 -5.093 1.00 83.94 86 LEU A C 1
ATOM 632 O O . LEU A 1 86 ? 21.877 11.083 -4.833 1.00 83.94 86 LEU A O 1
ATOM 636 N N . MET A 1 87 ? 23.314 9.610 -5.717 1.00 83.31 87 MET A N 1
ATOM 637 C CA . MET A 1 87 ? 22.273 8.647 -6.095 1.00 83.31 87 MET A CA 1
ATOM 638 C C . MET A 1 87 ? 21.617 8.003 -4.869 1.00 83.31 87 MET A C 1
ATOM 640 O O . MET A 1 87 ? 20.397 7.814 -4.860 1.00 83.31 87 MET A O 1
ATOM 644 N N . ARG A 1 88 ? 22.396 7.701 -3.820 1.00 87.69 88 ARG A N 1
ATOM 645 C CA . ARG A 1 88 ? 21.869 7.198 -2.544 1.00 87.69 88 ARG A CA 1
ATOM 646 C C . ARG A 1 88 ? 20.973 8.239 -1.876 1.00 87.69 88 ARG A C 1
ATOM 648 O O . ARG A 1 88 ? 19.843 7.916 -1.519 1.00 87.69 88 ARG A O 1
ATOM 655 N N . GLU A 1 89 ? 21.421 9.488 -1.785 1.00 89.19 89 GLU A N 1
ATOM 656 C CA . GLU A 1 89 ? 20.646 10.582 -1.194 1.00 89.19 89 GLU A CA 1
ATOM 657 C C . GLU A 1 89 ? 19.349 10.850 -1.972 1.00 89.19 89 GLU A C 1
ATOM 659 O O . GLU A 1 89 ? 18.280 11.007 -1.376 1.00 89.19 89 GLU A O 1
ATOM 664 N N . ALA A 1 90 ? 19.407 10.841 -3.307 1.00 88.81 90 ALA A N 1
ATOM 665 C CA . ALA A 1 90 ? 18.229 11.002 -4.154 1.00 88.81 90 ALA A CA 1
ATOM 666 C C . ALA A 1 90 ? 17.214 9.868 -3.947 1.00 88.81 90 ALA A C 1
ATOM 668 O O . ALA A 1 90 ? 16.008 10.125 -3.850 1.00 88.81 90 ALA A O 1
ATOM 669 N N . TYR A 1 91 ? 17.692 8.624 -3.843 1.00 88.31 91 TYR A N 1
ATOM 670 C CA . TYR A 1 91 ? 16.850 7.466 -3.553 1.00 88.31 91 TYR A CA 1
ATOM 671 C C . TYR A 1 91 ? 16.198 7.580 -2.169 1.00 88.31 91 TYR A C 1
ATOM 673 O O . TYR A 1 91 ? 14.977 7.469 -2.055 1.00 88.31 91 TYR A O 1
ATOM 681 N N . GLU A 1 92 ? 16.977 7.898 -1.134 1.00 92.75 92 GLU A N 1
ATOM 682 C CA . GLU A 1 92 ? 16.468 8.096 0.225 1.00 92.75 92 GLU A CA 1
ATOM 683 C C . GLU A 1 92 ? 15.452 9.241 0.297 1.00 92.75 92 GLU A C 1
ATOM 685 O O . GLU A 1 92 ? 14.408 9.116 0.938 1.00 92.75 92 GLU A O 1
ATOM 690 N N . ALA A 1 93 ? 15.699 10.356 -0.395 1.00 87.50 93 ALA A N 1
ATOM 691 C CA . ALA A 1 93 ? 14.762 11.472 -0.466 1.00 87.50 93 ALA A CA 1
ATOM 692 C C . ALA A 1 93 ? 13.459 11.090 -1.186 1.00 87.50 93 ALA A C 1
ATOM 694 O O . ALA A 1 93 ? 12.376 11.518 -0.779 1.00 87.50 93 ALA A O 1
ATOM 695 N N . ALA A 1 94 ? 13.533 10.283 -2.247 1.00 86.50 94 ALA A N 1
ATOM 696 C CA . ALA A 1 94 ? 12.351 9.756 -2.923 1.00 86.50 94 ALA A CA 1
ATOM 697 C C . ALA A 1 94 ? 11.568 8.790 -2.021 1.00 86.50 94 ALA A C 1
ATOM 699 O O . ALA A 1 94 ? 10.336 8.830 -1.994 1.00 86.50 94 ALA A O 1
ATOM 700 N N . GLU A 1 95 ? 12.263 7.954 -1.253 1.00 87.38 95 GLU A N 1
ATOM 701 C CA . GLU A 1 95 ? 11.645 7.023 -0.314 1.00 87.38 95 GLU A CA 1
ATOM 702 C C . GLU A 1 95 ? 10.985 7.749 0.865 1.00 87.38 95 GLU A C 1
ATOM 704 O O . GLU A 1 95 ? 9.845 7.427 1.205 1.00 87.38 95 GLU A O 1
ATOM 709 N N . ARG A 1 96 ? 11.614 8.806 1.402 1.00 89.50 96 ARG A N 1
ATOM 710 C CA . ARG A 1 96 ? 10.992 9.705 2.392 1.00 89.50 96 ARG A CA 1
ATOM 711 C C . ARG A 1 96 ? 9.689 10.302 1.869 1.00 89.50 96 ARG A C 1
ATOM 713 O O . ARG A 1 96 ? 8.659 10.141 2.514 1.00 89.50 96 ARG A O 1
ATOM 720 N N . ARG A 1 97 ? 9.693 10.876 0.660 1.00 85.44 97 ARG A N 1
ATOM 721 C CA . ARG A 1 97 ? 8.477 11.444 0.045 1.00 85.44 97 ARG A CA 1
ATOM 722 C C . ARG A 1 97 ? 7.377 10.403 -0.159 1.00 85.44 97 ARG A C 1
ATOM 724 O O . ARG A 1 97 ? 6.207 10.682 0.083 1.00 85.44 97 ARG A O 1
ATOM 731 N N . ARG A 1 98 ? 7.729 9.189 -0.599 1.00 83.56 98 ARG A N 1
ATOM 732 C CA . ARG A 1 98 ? 6.760 8.087 -0.746 1.00 83.56 98 ARG A CA 1
ATOM 733 C C . ARG A 1 98 ? 6.182 7.657 0.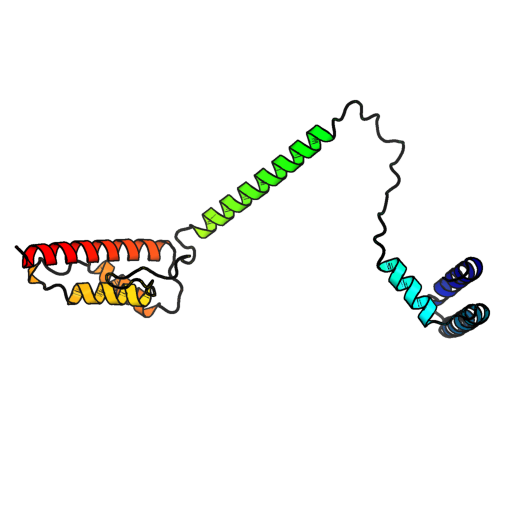596 1.00 83.56 98 ARG A C 1
ATOM 735 O O . ARG A 1 98 ? 4.989 7.378 0.674 1.00 83.56 98 ARG A O 1
ATOM 742 N N . LYS A 1 99 ? 7.016 7.594 1.635 1.00 85.75 99 LYS A N 1
ATOM 743 C CA . LYS A 1 99 ? 6.586 7.267 2.994 1.00 85.75 99 LYS A CA 1
ATOM 744 C C . LYS A 1 99 ? 5.643 8.338 3.540 1.00 85.75 99 LYS A C 1
ATOM 746 O O . LYS A 1 99 ? 4.551 7.997 3.967 1.00 85.75 99 LYS A O 1
ATOM 751 N N . GLU A 1 100 ? 6.006 9.611 3.421 1.00 85.81 100 GLU A N 1
ATOM 752 C CA . GLU A 1 100 ? 5.153 10.746 3.799 1.00 85.81 100 GLU A CA 1
ATOM 753 C C . GLU A 1 100 ? 3.804 10.711 3.069 1.00 85.81 100 GLU A C 1
ATOM 755 O O . GLU A 1 100 ? 2.761 10.875 3.693 1.00 85.81 100 GLU A O 1
ATOM 760 N N . ALA A 1 101 ? 3.800 10.410 1.767 1.00 82.75 101 ALA A N 1
ATOM 761 C CA . ALA A 1 101 ? 2.567 10.270 0.995 1.00 82.75 101 ALA A CA 1
ATOM 762 C C . ALA A 1 101 ? 1.708 9.072 1.439 1.00 82.75 101 ALA A C 1
ATOM 764 O O . ALA A 1 101 ? 0.482 9.132 1.379 1.00 82.75 101 ALA A O 1
ATOM 765 N N . ARG A 1 102 ? 2.331 7.973 1.881 1.00 83.12 102 ARG A N 1
ATOM 766 C CA . ARG A 1 102 ? 1.628 6.796 2.415 1.00 83.12 102 ARG A CA 1
ATOM 767 C C . ARG A 1 102 ? 1.051 7.049 3.805 1.00 83.12 102 ARG A C 1
ATOM 769 O O . ARG A 1 102 ? -0.016 6.522 4.109 1.00 83.12 102 ARG A O 1
ATOM 776 N N . ASP A 1 103 ? 1.760 7.822 4.619 1.00 82.81 103 ASP A N 1
ATOM 777 C CA . ASP A 1 103 ? 1.390 8.154 5.997 1.00 82.81 103 ASP A CA 1
ATOM 778 C C . ASP A 1 103 ? 0.478 9.395 6.070 1.00 82.81 103 ASP A C 1
ATOM 780 O O . ASP A 1 103 ? 0.008 9.758 7.147 1.00 82.81 103 ASP A O 1
ATOM 784 N N . ALA A 1 104 ? 0.177 10.024 4.929 1.00 86.56 104 ALA A N 1
ATOM 785 C CA . ALA A 1 104 ? -0.756 11.139 4.845 1.00 86.56 104 ALA A CA 1
ATOM 786 C C . ALA A 1 104 ? -2.144 10.751 5.406 1.00 86.56 104 ALA A C 1
ATOM 788 O O . ALA A 1 104 ? -2.595 9.610 5.235 1.00 86.56 104 ALA A O 1
ATOM 789 N N . PRO A 1 105 ? -2.846 11.676 6.086 1.00 85.06 105 PRO A N 1
ATOM 790 C CA . PRO A 1 105 ? -4.087 11.373 6.804 1.00 85.06 105 PRO A CA 1
ATOM 791 C C . PRO A 1 105 ? -5.221 10.905 5.882 1.00 85.06 105 PRO A C 1
ATOM 793 O O . PRO A 1 105 ? -6.041 10.080 6.276 1.00 85.06 105 PRO A O 1
ATOM 796 N N . ASP A 1 106 ? -5.255 11.410 4.654 1.00 86.44 106 ASP A N 1
ATOM 797 C CA . ASP A 1 106 ? -6.221 11.099 3.602 1.00 86.44 106 ASP A CA 1
ATOM 798 C C . ASP A 1 106 ? -5.839 9.869 2.763 1.00 86.44 106 ASP A C 1
ATOM 800 O O . ASP A 1 106 ? -6.673 9.340 2.019 1.00 86.44 106 ASP A O 1
ATOM 804 N N . ALA A 1 107 ? -4.606 9.374 2.906 1.00 86.69 107 ALA A N 1
ATOM 805 C CA . ALA A 1 107 ? -4.156 8.174 2.224 1.00 86.69 107 ALA A CA 1
ATOM 806 C C . ALA A 1 107 ? -4.926 6.936 2.724 1.00 86.69 107 ALA A C 1
ATOM 808 O O . ALA A 1 107 ? -5.343 6.868 3.888 1.00 86.69 107 ALA A O 1
ATOM 809 N N . PRO A 1 108 ? -5.143 5.931 1.856 1.00 88.00 108 PRO A N 1
ATOM 810 C CA . PRO A 1 108 ? -5.822 4.705 2.244 1.00 88.00 108 PRO A CA 1
ATOM 811 C C . PRO A 1 108 ? -5.045 3.989 3.349 1.00 88.00 108 PRO A C 1
ATOM 813 O O . PRO A 1 108 ? -3.841 3.759 3.232 1.00 88.00 108 PRO A O 1
ATOM 816 N N . ALA A 1 109 ? -5.771 3.583 4.389 1.00 87.56 109 ALA A N 1
ATOM 817 C CA . ALA A 1 109 ? -5.225 2.933 5.561 1.00 87.56 109 ALA A CA 1
ATOM 818 C C . ALA A 1 109 ? -4.379 1.725 5.167 1.00 87.56 109 ALA A C 1
ATOM 820 O O . ALA A 1 109 ? -4.828 0.806 4.473 1.00 87.56 109 ALA A O 1
ATOM 821 N N . THR A 1 110 ? -3.143 1.721 5.656 1.00 85.25 110 THR A N 1
ATOM 822 C CA . THR A 1 110 ? -2.214 0.614 5.425 1.00 85.25 110 THR A CA 1
ATOM 823 C C . THR A 1 110 ? -2.621 -0.639 6.209 1.00 85.25 110 THR A C 1
ATOM 825 O O . THR A 1 110 ? -2.343 -1.766 5.799 1.00 85.25 110 THR A O 1
ATOM 828 N N . ARG A 1 111 ? -3.279 -0.449 7.359 1.00 85.25 111 ARG A N 1
ATOM 829 C CA . ARG A 1 111 ? -3.693 -1.519 8.271 1.00 85.25 111 ARG A CA 1
ATOM 830 C C . ARG A 1 111 ? -5.019 -2.133 7.813 1.00 85.25 111 ARG A C 1
ATOM 832 O O . ARG A 1 111 ? -5.964 -1.421 7.482 1.00 85.25 111 ARG A O 1
ATOM 839 N N . HIS A 1 112 ? -5.116 -3.460 7.858 1.00 84.06 112 HIS A N 1
ATOM 840 C CA . HIS A 1 112 ? -6.337 -4.192 7.495 1.00 84.06 112 HIS A CA 1
ATOM 841 C C . HIS A 1 112 ? -7.435 -4.155 8.572 1.00 84.06 112 HIS A C 1
ATOM 843 O O . HIS A 1 112 ? -8.587 -4.478 8.278 1.00 84.06 112 HIS A O 1
ATOM 849 N N . GLY A 1 113 ? -7.087 -3.762 9.798 1.00 87.56 113 GLY A N 1
ATOM 850 C CA . GLY A 1 113 ? -8.003 -3.715 10.927 1.00 87.56 113 GLY A CA 1
ATOM 851 C C . GLY A 1 113 ? -7.275 -3.609 12.263 1.00 87.56 113 GLY A C 1
ATOM 852 O O . GLY A 1 113 ? -6.088 -3.271 12.294 1.00 87.56 113 GLY A O 1
ATOM 853 N N . LEU A 1 114 ? -7.979 -3.924 13.351 1.00 88.38 114 LEU A N 1
ATOM 854 C CA . LEU A 1 114 ? -7.464 -3.867 14.722 1.00 88.38 114 LEU A CA 1
ATOM 855 C C . LEU A 1 114 ? -7.814 -5.149 15.493 1.00 88.38 114 LEU A C 1
ATOM 857 O O . LEU A 1 114 ? -8.840 -5.779 15.221 1.00 88.38 114 LEU A O 1
ATOM 861 N N . PRO A 1 115 ? -6.974 -5.568 16.452 1.00 88.06 115 PRO A N 1
ATOM 862 C CA . PRO A 1 115 ? -7.319 -6.656 17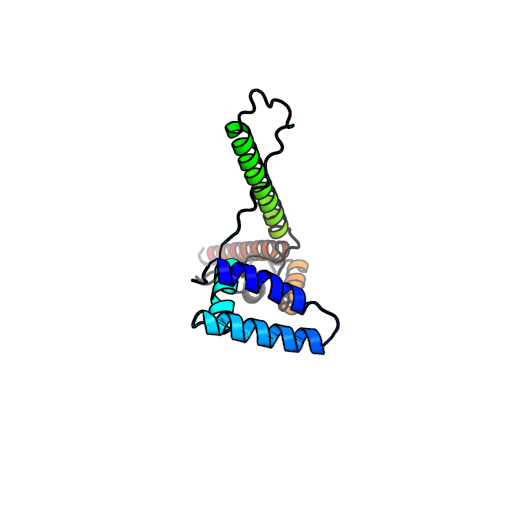.351 1.00 88.06 115 PRO A CA 1
ATOM 863 C C . PRO A 1 115 ? -8.452 -6.211 18.281 1.00 88.06 115 PRO A C 1
ATOM 865 O O . PRO A 1 115 ? -8.351 -5.206 18.979 1.00 88.06 115 PRO A O 1
ATOM 868 N N . ILE A 1 116 ? -9.533 -6.984 18.305 1.00 86.94 116 ILE A N 1
ATOM 869 C CA . ILE A 1 116 ? -10.619 -6.800 19.267 1.00 86.94 116 ILE A CA 1
ATOM 870 C C . ILE A 1 116 ? -10.309 -7.660 20.496 1.00 86.94 116 ILE A C 1
ATOM 872 O O . ILE A 1 116 ? -9.903 -8.818 20.357 1.00 86.94 116 ILE A O 1
ATOM 876 N N . TRP A 1 117 ? -10.511 -7.115 21.700 1.00 73.44 117 TRP A N 1
ATOM 877 C CA . TRP A 1 117 ? -10.236 -7.806 22.965 1.00 73.44 117 TRP A CA 1
ATOM 878 C C . TRP A 1 117 ? -10.769 -9.244 22.997 1.00 73.44 117 TRP A C 1
ATOM 880 O O . TRP A 1 117 ? -11.964 -9.478 22.824 1.00 73.44 117 TRP A O 1
ATOM 890 N N . GLY A 1 118 ? -9.897 -10.194 23.350 1.00 69.50 118 GLY A N 1
ATOM 891 C CA . GLY A 1 118 ? -10.239 -11.616 23.485 1.00 69.50 118 GLY A CA 1
ATOM 892 C C . GLY A 1 118 ? -10.031 -12.427 22.207 1.00 69.50 118 GLY A C 1
ATOM 893 O O . GLY A 1 118 ? -10.111 -13.651 22.244 1.00 69.50 118 GLY A O 1
ATOM 894 N N . THR A 1 119 ? -9.692 -11.765 21.103 1.00 73.69 119 THR A N 1
ATOM 895 C CA . THR A 1 119 ? -9.316 -12.401 19.841 1.00 73.69 119 THR A CA 1
ATOM 896 C C . THR A 1 119 ? -7.832 -12.159 19.584 1.00 73.69 119 THR A C 1
ATOM 898 O O . THR A 1 119 ? -7.399 -11.017 19.501 1.00 73.69 119 THR A O 1
ATOM 901 N N . GLN A 1 120 ? -7.042 -13.221 19.388 1.00 81.38 120 GLN A N 1
ATOM 902 C CA . GLN A 1 120 ? -5.666 -13.089 18.868 1.00 81.38 120 GLN A CA 1
ATOM 903 C C . GLN A 1 120 ? -5.631 -12.693 17.380 1.00 81.38 120 GLN A C 1
ATOM 905 O O . GLN A 1 120 ? -4.569 -12.508 16.793 1.00 81.38 120 GLN A O 1
ATOM 910 N N . ARG A 1 121 ? -6.803 -12.583 16.748 1.00 88.25 121 ARG A N 1
ATOM 911 C CA . ARG A 1 121 ? -6.960 -12.280 15.332 1.00 88.25 121 ARG A CA 1
ATOM 912 C C . ARG A 1 121 ? -7.228 -10.790 15.130 1.00 88.25 121 ARG A C 1
ATOM 914 O O . ARG A 1 121 ? -8.047 -10.203 15.831 1.00 88.25 121 ARG A O 1
ATOM 921 N N . ILE A 1 122 ? -6.579 -10.215 14.119 1.00 90.44 122 ILE A N 1
ATOM 922 C CA . ILE A 1 122 ? -6.885 -8.872 13.616 1.00 90.44 122 ILE A CA 1
ATOM 923 C C . ILE A 1 122 ? -8.277 -8.925 12.980 1.00 90.44 122 ILE A C 1
ATOM 925 O O . ILE A 1 122 ? -8.481 -9.636 11.991 1.00 90.44 122 ILE A O 1
ATOM 929 N N . ALA A 1 123 ? -9.233 -8.218 13.576 1.00 89.94 123 ALA A N 1
ATOM 930 C CA . ALA A 1 123 ? -10.591 -8.122 13.062 1.00 89.94 123 ALA A CA 1
ATOM 931 C C . ALA A 1 123 ? -10.656 -7.051 11.974 1.00 89.94 123 ALA A C 1
ATOM 933 O O . ALA A 1 123 ? -9.907 -6.074 12.021 1.00 89.94 123 ALA A O 1
ATOM 934 N N . HIS A 1 124 ? -11.538 -7.223 10.991 1.00 91.88 124 HIS A N 1
ATOM 935 C CA . HIS A 1 124 ? -11.682 -6.242 9.923 1.00 91.88 124 HIS A CA 1
ATOM 936 C C . HIS A 1 124 ? -12.280 -4.939 10.475 1.00 91.88 124 HIS A C 1
ATOM 938 O O . HIS A 1 124 ? -13.025 -4.957 11.452 1.00 91.88 124 HIS A O 1
ATOM 944 N N . TRP A 1 125 ? -12.006 -3.795 9.840 1.00 91.12 125 TRP A N 1
ATOM 945 C CA . TRP A 1 125 ? -12.504 -2.488 10.298 1.00 91.12 125 TRP A CA 1
ATOM 946 C C . TRP A 1 125 ? -14.022 -2.442 10.531 1.00 91.12 125 TRP A C 1
ATOM 948 O O . TRP A 1 125 ? -14.477 -1.808 11.479 1.00 91.12 125 TRP A O 1
ATOM 958 N N . GLY A 1 126 ? -14.804 -3.148 9.709 1.00 89.88 126 GLY A N 1
ATOM 959 C CA . GLY A 1 126 ? -16.252 -3.284 9.910 1.00 89.88 126 GLY A CA 1
ATOM 960 C C . GLY A 1 126 ? -16.616 -3.985 11.217 1.00 89.88 126 GLY A C 1
ATOM 961 O O . GLY A 1 126 ? -17.450 -3.476 11.963 1.00 89.88 126 GLY A O 1
ATOM 962 N N . ASP A 1 127 ? -15.926 -5.081 11.529 1.00 90.94 127 ASP A N 1
ATOM 963 C CA . ASP A 1 127 ? -16.127 -5.849 12.759 1.00 90.94 127 ASP A CA 1
ATOM 964 C C . ASP A 1 127 ? -15.721 -5.026 13.989 1.00 90.94 127 ASP A C 1
ATOM 966 O O . ASP A 1 127 ? -16.387 -5.069 15.020 1.00 90.94 127 ASP A O 1
ATOM 970 N N . VAL A 1 128 ? -14.643 -4.236 13.880 1.00 92.44 128 VAL A N 1
ATOM 971 C CA . VAL A 1 128 ? -14.181 -3.335 14.951 1.00 92.44 128 VAL A CA 1
ATOM 972 C C . VAL A 1 128 ? -15.235 -2.269 15.242 1.00 92.44 128 VAL A C 1
ATOM 974 O O . VAL A 1 128 ? -15.593 -2.046 16.398 1.00 92.44 128 VAL A O 1
ATOM 977 N N . VAL A 1 129 ? -15.778 -1.635 14.200 1.00 92.81 129 VAL A N 1
ATOM 978 C CA . VAL A 1 129 ? -16.837 -0.624 14.332 1.00 92.81 129 VAL A CA 1
ATOM 979 C C . VAL A 1 129 ? -18.109 -1.228 14.926 1.00 92.81 129 VAL A C 1
ATOM 981 O O . VAL A 1 129 ? -18.717 -0.634 15.820 1.00 92.81 129 VAL A O 1
ATOM 984 N N . GLU A 1 130 ? -18.505 -2.416 14.468 1.00 91.88 130 GLU A N 1
ATOM 985 C CA . GLU A 1 130 ? -19.655 -3.137 15.011 1.00 91.88 130 GLU A CA 1
ATOM 986 C C . GLU A 1 130 ? -19.447 -3.507 16.481 1.00 91.88 130 GLU A C 1
ATOM 988 O O . GLU A 1 130 ? -20.350 -3.312 17.296 1.00 91.88 130 GLU A O 1
ATOM 993 N N . HIS A 1 131 ? -18.240 -3.937 16.848 1.00 91.06 131 HIS A N 1
ATOM 994 C CA . HIS A 1 131 ? -17.879 -4.221 18.229 1.00 91.06 131 HIS A CA 1
ATOM 995 C C . HIS A 1 131 ? -17.960 -2.977 19.119 1.00 91.06 131 HIS A C 1
ATOM 997 O O . HIS A 1 131 ? -18.550 -3.040 20.197 1.00 91.06 131 HIS A O 1
ATOM 1003 N N . CYS A 1 132 ? -17.431 -1.834 18.672 1.00 90.81 132 CYS A N 1
ATOM 1004 C CA . CYS A 1 132 ? -17.521 -0.571 19.410 1.00 90.81 132 CYS A CA 1
ATOM 1005 C C . CYS A 1 132 ? -18.976 -0.142 19.634 1.00 90.81 132 CYS A C 1
ATOM 1007 O O . CYS A 1 132 ? -19.347 0.229 20.748 1.00 90.81 132 CYS A O 1
ATOM 1009 N N . LEU A 1 133 ? -19.820 -0.237 18.599 1.00 90.88 133 LEU A N 1
ATOM 1010 C CA . LEU A 1 133 ? -21.250 0.040 18.735 1.00 90.88 133 LEU A CA 1
ATOM 1011 C C . LEU A 1 133 ? -21.898 -0.942 19.716 1.00 90.88 133 LEU A C 1
ATOM 1013 O O . LEU A 1 133 ? -22.603 -0.514 20.620 1.00 90.88 133 LEU A O 1
ATOM 1017 N N . MET A 1 134 ? -21.633 -2.242 19.593 1.00 90.44 134 MET A N 1
ATOM 1018 C CA . MET A 1 134 ? -22.173 -3.260 20.495 1.00 90.44 134 MET A CA 1
ATOM 1019 C C . MET A 1 134 ? -21.782 -3.012 21.960 1.00 90.44 134 MET A C 1
ATOM 1021 O O . MET A 1 134 ? -22.636 -3.145 22.839 1.00 90.44 134 MET A O 1
ATOM 1025 N N . LEU A 1 135 ? -20.547 -2.580 22.238 1.00 87.75 135 LEU A N 1
ATOM 1026 C CA . LEU A 1 135 ? -20.120 -2.201 23.589 1.00 87.75 135 LEU A CA 1
ATOM 1027 C C . LEU A 1 135 ? -20.893 -0.988 24.133 1.00 87.75 135 LEU A C 1
ATOM 1029 O O . LEU A 1 135 ? -21.302 -1.027 25.293 1.00 87.75 135 LEU A O 1
ATOM 1033 N N . ASP A 1 136 ? -21.160 0.038 23.316 1.00 88.19 136 ASP A N 1
ATOM 1034 C CA . ASP A 1 136 ? -21.988 1.201 23.705 1.00 88.19 136 ASP A CA 1
ATOM 1035 C C . ASP A 1 136 ? -23.421 0.811 24.092 1.00 88.19 136 ASP A C 1
ATOM 1037 O O . ASP A 1 136 ? -24.016 1.419 24.981 1.00 88.19 136 ASP A O 1
ATOM 1041 N N . TRP A 1 137 ? -23.965 -0.239 23.473 1.00 84.12 137 TRP A N 1
ATOM 1042 C CA . TRP A 1 137 ? -25.278 -0.780 23.833 1.00 84.12 137 TRP A CA 1
ATOM 1043 C C . TRP A 1 137 ? -25.246 -1.712 25.049 1.00 84.12 137 TRP A C 1
ATOM 1045 O O . TRP A 1 137 ? -26.205 -1.737 25.821 1.00 84.12 137 TRP A O 1
ATOM 1055 N N . THR A 1 138 ? -24.178 -2.497 25.200 1.00 83.88 138 THR A N 1
ATOM 1056 C CA . THR A 1 138 ? -24.103 -3.589 26.183 1.00 83.88 138 THR A CA 1
ATOM 1057 C C . THR A 1 138 ? -23.673 -3.107 27.559 1.00 83.88 138 THR A C 1
ATOM 1059 O O . THR A 1 138 ? -24.175 -3.613 28.564 1.00 83.88 138 THR A O 1
ATOM 1062 N N . ILE A 1 139 ? -22.748 -2.144 27.633 1.00 80.31 139 ILE A N 1
ATOM 1063 C CA . ILE A 1 139 ? -22.301 -1.598 28.916 1.00 80.31 139 ILE A CA 1
ATOM 1064 C C . ILE A 1 139 ? -23.490 -0.834 29.526 1.00 80.31 139 ILE A C 1
ATOM 1066 O O . ILE A 1 139 ? -23.947 0.154 28.946 1.00 80.31 139 ILE A O 1
ATOM 1070 N N . PRO A 1 140 ? -24.054 -1.294 30.663 1.00 62.56 140 PRO A N 1
ATOM 1071 C CA . PRO A 1 140 ? -25.314 -0.763 31.160 1.00 62.56 140 PRO A CA 1
ATOM 1072 C C . PRO A 1 140 ? -25.213 0.730 31.476 1.00 62.56 140 PRO A C 1
ATOM 1074 O O . PRO A 1 140 ? -24.241 1.184 32.082 1.00 62.56 140 PRO A O 1
ATOM 1077 N N . LYS A 1 141 ? -26.293 1.472 31.189 1.00 63.56 141 LYS A N 1
ATOM 1078 C CA . LYS A 1 141 ? -26.467 2.899 31.540 1.00 63.56 141 LYS A CA 1
ATOM 1079 C C . LYS A 1 141 ? -26.136 3.229 33.008 1.00 63.56 141 LYS A C 1
ATOM 1081 O O . LYS A 1 141 ? -25.859 4.386 33.310 1.00 63.56 141 LYS A O 1
ATOM 1086 N N . ALA A 1 142 ? -26.140 2.226 33.892 1.00 53.47 142 ALA A N 1
ATOM 1087 C CA . ALA A 1 142 ? -25.806 2.316 35.313 1.00 53.47 142 ALA A CA 1
ATOM 1088 C C . ALA A 1 142 ? -24.381 2.830 35.611 1.00 53.47 142 ALA A C 1
ATOM 1090 O O . ALA A 1 142 ? -24.130 3.277 36.724 1.00 53.47 142 ALA A O 1
ATOM 1091 N N . ALA A 1 143 ? -23.456 2.808 34.644 1.00 56.53 143 ALA A N 1
ATOM 1092 C CA . ALA A 1 143 ? -22.096 3.321 34.832 1.00 56.53 143 ALA A CA 1
ATOM 1093 C C . ALA A 1 143 ? -21.904 4.812 34.479 1.00 56.53 143 ALA A C 1
ATOM 1095 O O . ALA A 1 143 ? -20.797 5.315 34.674 1.00 56.53 143 ALA A O 1
ATOM 1096 N N . GLY A 1 144 ? -22.942 5.516 33.998 1.00 58.12 144 GLY A N 1
ATOM 1097 C CA . GLY A 1 144 ? -22.861 6.953 33.677 1.00 58.12 144 GLY A CA 1
ATOM 1098 C C . GLY A 1 144 ? -23.357 7.372 32.286 1.00 58.12 144 GLY A C 1
ATOM 1099 O O . GLY A 1 144 ? -23.018 8.458 31.829 1.00 58.12 144 GLY A O 1
ATOM 1100 N N . GLY A 1 145 ? -24.172 6.556 31.609 1.00 67.12 145 GLY A N 1
ATOM 1101 C CA . GLY A 1 145 ? -24.740 6.889 30.295 1.00 67.12 145 GLY A CA 1
ATOM 1102 C C . GLY A 1 145 ? -23.949 6.346 29.098 1.00 67.12 145 GLY A C 1
ATOM 1103 O O . GLY A 1 145 ? -23.124 5.449 29.240 1.00 67.12 145 GLY A O 1
ATOM 1104 N N . LYS A 1 146 ? -24.271 6.845 27.896 1.00 73.06 146 LYS A N 1
ATOM 1105 C CA . LYS A 1 146 ? -23.589 6.458 26.648 1.00 73.06 146 LYS A CA 1
ATOM 1106 C C . LYS A 1 146 ? -22.196 7.074 26.649 1.00 73.06 146 LYS A C 1
ATOM 1108 O O . LYS A 1 146 ? -22.093 8.297 26.714 1.00 73.06 146 LYS A O 1
ATOM 1113 N N . PHE A 1 147 ? -21.156 6.251 26.583 1.00 82.44 147 PHE A N 1
ATOM 1114 C CA . PHE A 1 147 ? -19.781 6.749 26.618 1.00 82.44 147 PHE A CA 1
ATOM 1115 C C . PHE A 1 147 ? -19.321 7.261 25.247 1.00 82.44 147 PHE A C 1
ATOM 1117 O O . PHE A 1 147 ? -18.427 8.102 25.177 1.00 82.44 147 PHE A O 1
ATOM 1124 N N . LEU A 1 148 ? -19.953 6.814 24.155 1.00 88.75 148 LEU A N 1
ATOM 1125 C CA . LEU A 1 148 ? -19.728 7.406 22.842 1.00 88.75 148 LEU A CA 1
ATOM 1126 C C . LEU A 1 148 ? -20.581 8.662 22.658 1.00 88.75 148 LEU A C 1
ATOM 1128 O O . LEU A 1 148 ? -21.814 8.655 22.826 1.00 88.75 148 LEU A O 1
ATOM 1132 N N . SER A 1 149 ? -19.926 9.738 22.219 1.00 90.19 149 SER A N 1
ATOM 1133 C CA . SER A 1 149 ? -20.608 10.967 21.824 1.00 90.19 149 SER A CA 1
ATOM 1134 C C . SER A 1 149 ? -21.634 10.677 20.717 1.00 90.19 149 SER A C 1
ATOM 1136 O O . SER A 1 149 ? -21.585 9.656 20.023 1.00 90.19 149 SER A O 1
ATOM 1138 N N . ARG A 1 150 ? -22.643 11.543 20.572 1.00 90.62 150 ARG A N 1
ATOM 1139 C CA . ARG A 1 150 ? -23.625 11.390 19.485 1.00 90.62 150 ARG A CA 1
ATOM 1140 C C . ARG A 1 150 ? -22.935 11.428 18.120 1.00 90.62 150 ARG A C 1
ATOM 1142 O O . ARG A 1 150 ? -23.253 10.600 17.275 1.00 90.62 150 ARG A O 1
ATOM 1149 N N . GLU A 1 151 ? -21.980 12.338 17.966 1.00 91.88 151 GLU A N 1
ATOM 1150 C CA . GLU A 1 151 ? -21.177 12.498 16.758 1.00 91.88 151 GLU A CA 1
ATOM 1151 C C . GLU A 1 151 ? -20.371 11.236 16.438 1.00 91.88 151 GLU A C 1
ATOM 1153 O O . GLU A 1 151 ? -20.471 10.726 15.325 1.00 91.88 151 GLU A O 1
ATOM 1158 N N . ASP A 1 152 ? -19.680 10.657 17.428 1.00 92.56 152 ASP A N 1
ATOM 1159 C CA . ASP A 1 152 ? -18.926 9.412 17.239 1.00 92.56 152 ASP A CA 1
ATOM 1160 C C . ASP A 1 152 ? -19.846 8.272 16.783 1.00 92.56 152 ASP A C 1
ATOM 1162 O O . ASP A 1 152 ? -19.526 7.533 15.854 1.00 92.56 152 ASP A O 1
ATOM 1166 N N . ARG A 1 153 ? -21.035 8.144 17.387 1.00 92.00 153 ARG A N 1
ATOM 1167 C CA . ARG A 1 153 ? -22.012 7.106 17.011 1.00 92.00 153 ARG A CA 1
ATOM 1168 C C . ARG A 1 153 ? -22.552 7.299 15.603 1.00 92.00 153 ARG A C 1
ATOM 1170 O O . ARG A 1 153 ? -22.714 6.316 14.879 1.00 92.00 153 ARG A O 1
ATOM 1177 N N . ASP A 1 154 ? -22.856 8.533 15.223 1.00 92.44 154 ASP A N 1
ATOM 1178 C CA . ASP A 1 154 ? -23.372 8.838 13.8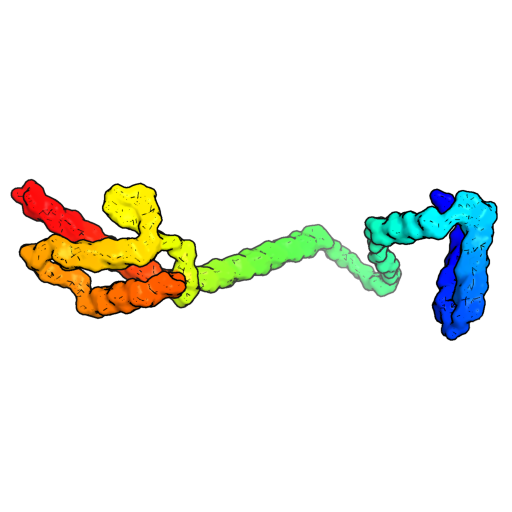92 1.00 92.44 154 ASP A CA 1
ATOM 1179 C C . ASP A 1 154 ? -22.273 8.633 12.832 1.00 92.44 154 ASP A C 1
ATOM 1181 O O . ASP A 1 154 ? -22.538 8.014 11.798 1.00 92.44 154 ASP A O 1
ATOM 1185 N N . ARG A 1 155 ? -21.016 8.993 13.135 1.00 92.69 155 ARG A N 1
ATOM 1186 C CA . ARG A 1 155 ? -19.855 8.725 12.272 1.00 92.69 155 ARG A CA 1
ATOM 1187 C C . ARG A 1 155 ? -19.557 7.228 12.139 1.00 92.69 155 ARG A C 1
ATOM 1189 O O . ARG A 1 155 ? -19.358 6.762 11.022 1.00 92.69 155 ARG A O 1
ATOM 1196 N N . LEU A 1 156 ? -19.617 6.443 13.221 1.00 92.25 156 LEU A N 1
ATOM 1197 C CA . LEU A 1 156 ? -19.459 4.977 13.176 1.00 92.25 156 LEU A CA 1
ATOM 1198 C C . LEU A 1 156 ? -20.560 4.308 12.337 1.00 92.25 156 LEU A C 1
ATOM 1200 O O . LEU A 1 156 ? -20.290 3.402 11.550 1.00 92.25 156 LEU A O 1
ATOM 1204 N N . LYS A 1 157 ? -21.812 4.769 12.460 1.00 90.94 157 LYS A N 1
ATOM 1205 C CA . LYS A 1 157 ? -22.924 4.273 11.631 1.00 90.94 157 LYS A CA 1
ATOM 1206 C C . LYS A 1 157 ? -22.748 4.632 10.159 1.00 90.94 157 LYS A C 1
ATOM 1208 O O . LYS A 1 157 ? -22.997 3.781 9.307 1.00 90.94 157 LYS A O 1
ATOM 1213 N N . ALA A 1 158 ? -22.320 5.858 9.861 1.00 89.56 158 ALA A N 1
ATOM 1214 C CA . ALA A 1 158 ? -22.010 6.274 8.498 1.00 89.56 158 ALA A CA 1
ATOM 1215 C C . ALA A 1 158 ? -20.879 5.415 7.916 1.00 89.56 158 ALA A C 1
ATOM 1217 O O . ALA A 1 158 ? -21.010 4.894 6.811 1.00 89.56 158 ALA A O 1
ATOM 1218 N N . PHE A 1 159 ? -19.826 5.172 8.701 1.00 88.19 159 PHE A N 1
ATOM 1219 C CA . PHE A 1 159 ? -18.715 4.308 8.316 1.00 88.19 159 PHE A CA 1
ATOM 1220 C C . PHE A 1 159 ? -19.185 2.882 8.002 1.00 88.19 159 PHE A C 1
ATOM 1222 O O . PHE A 1 159 ? -18.820 2.331 6.966 1.00 88.19 159 PHE A O 1
ATOM 1229 N N . ARG A 1 160 ? -20.091 2.319 8.818 1.00 83.88 160 ARG A N 1
ATOM 1230 C CA . ARG A 1 160 ? -20.722 1.013 8.559 1.00 83.88 160 ARG A CA 1
ATOM 1231 C C . ARG A 1 160 ? -21.446 0.966 7.209 1.00 83.88 160 ARG A C 1
ATOM 1233 O O . ARG A 1 160 ? -21.346 -0.025 6.494 1.00 83.88 160 ARG A O 1
ATOM 1240 N N . CYS A 1 161 ? -22.159 2.026 6.832 1.00 77.62 161 CYS A N 1
ATOM 1241 C CA . CYS A 1 161 ? -22.838 2.096 5.534 1.00 77.62 161 CYS A CA 1
ATOM 1242 C C . CYS A 1 161 ? -21.857 2.217 4.352 1.00 77.62 161 CYS A C 1
ATOM 1244 O O . CYS A 1 161 ? -22.173 1.785 3.245 1.00 77.62 161 CYS A O 1
ATOM 1246 N N . VAL A 1 162 ? -20.667 2.778 4.584 1.00 76.56 162 VAL A N 1
ATOM 1247 C CA . VAL A 1 162 ? -19.639 3.058 3.565 1.00 76.56 162 VAL A CA 1
ATOM 1248 C C . VAL A 1 162 ? -18.557 1.968 3.511 1.00 76.56 162 VAL A C 1
ATOM 1250 O O . VAL A 1 162 ? -17.605 2.100 2.752 1.00 76.56 162 VAL A O 1
ATOM 1253 N N . LEU A 1 163 ? -18.725 0.835 4.207 1.00 63.59 163 LEU A N 1
ATOM 1254 C CA . LEU A 1 163 ? -17.753 -0.276 4.300 1.00 63.59 163 LEU A CA 1
ATOM 1255 C C . LEU A 1 163 ? -17.262 -0.878 2.962 1.00 63.59 163 LEU A C 1
ATOM 1257 O O . LEU A 1 163 ? -16.365 -1.716 2.965 1.00 63.59 163 LEU A O 1
ATOM 1261 N N . LYS A 1 164 ? -17.797 -0.447 1.812 1.00 62.81 164 LYS A N 1
ATOM 1262 C CA . LYS A 1 164 ? -17.212 -0.715 0.487 1.00 62.81 164 LYS A CA 1
ATOM 1263 C C . LYS A 1 164 ? -15.927 0.082 0.205 1.00 62.81 164 LYS A C 1
ATOM 1265 O O . LYS A 1 164 ? -15.164 -0.313 -0.672 1.00 62.81 164 LYS A O 1
ATOM 1270 N N . ARG A 1 165 ? -15.678 1.199 0.900 1.00 75.12 165 ARG A N 1
ATOM 1271 C CA . ARG A 1 165 ? -14.479 2.038 0.739 1.00 75.12 165 ARG A CA 1
ATOM 1272 C C . ARG A 1 165 ? -13.431 1.656 1.788 1.00 75.12 165 ARG A C 1
ATOM 1274 O O . ARG A 1 165 ? -13.767 1.449 2.950 1.00 75.12 165 ARG A O 1
ATOM 1281 N N . ARG A 1 166 ? -12.154 1.586 1.388 1.00 82.38 166 ARG A N 1
ATOM 1282 C CA . ARG A 1 166 ? -11.043 1.449 2.347 1.00 82.38 166 ARG A CA 1
ATOM 1283 C C . ARG A 1 166 ? -11.011 2.673 3.284 1.00 82.38 166 ARG A C 1
ATOM 1285 O O . ARG A 1 166 ? -11.128 3.784 2.762 1.00 82.38 166 ARG A O 1
ATOM 1292 N N . PRO A 1 167 ? -10.838 2.492 4.611 1.00 89.88 167 PRO A N 1
ATOM 1293 C CA . PRO A 1 167 ? -10.627 3.605 5.537 1.00 89.88 167 PRO A CA 1
ATOM 1294 C C . PRO A 1 167 ? -9.425 4.444 5.120 1.00 89.88 167 PRO A C 1
ATOM 1296 O O . PRO A 1 167 ? -8.504 3.919 4.493 1.00 89.88 167 PRO A O 1
ATOM 1299 N N . THR A 1 168 ? -9.413 5.717 5.498 1.00 91.94 168 THR A N 1
ATOM 1300 C CA . THR A 1 168 ? -8.200 6.544 5.463 1.00 91.94 168 THR A CA 1
ATOM 1301 C C . THR A 1 168 ? -7.343 6.300 6.710 1.00 91.94 168 THR A C 1
ATOM 1303 O O . THR A 1 168 ? -7.834 5.732 7.691 1.00 91.94 168 THR A O 1
ATOM 1306 N N . ASN A 1 169 ? -6.068 6.703 6.704 1.00 89.69 169 ASN A N 1
ATOM 1307 C CA . ASN A 1 169 ? -5.225 6.639 7.907 1.00 89.69 169 ASN A CA 1
ATOM 1308 C C . ASN A 1 169 ? -5.844 7.438 9.070 1.00 89.69 169 ASN A C 1
ATOM 1310 O O . ASN A 1 169 ? -5.856 6.950 10.198 1.00 89.69 169 ASN A O 1
ATOM 1314 N N . ALA A 1 170 ? -6.441 8.602 8.788 1.00 90.25 170 ALA A N 1
ATOM 1315 C CA . ALA A 1 170 ? -7.142 9.404 9.789 1.00 90.25 170 ALA A CA 1
ATOM 1316 C C . ALA A 1 170 ? -8.375 8.687 10.365 1.00 90.25 170 ALA A C 1
ATOM 1318 O O . ALA A 1 170 ? -8.631 8.756 11.567 1.00 90.25 170 ALA A O 1
ATOM 1319 N N . ASP A 1 171 ? -9.139 7.969 9.533 1.00 91.50 171 ASP A N 1
ATOM 1320 C CA . ASP A 1 171 ? -10.263 7.164 10.024 1.00 91.50 171 ASP A CA 1
ATOM 1321 C C . ASP A 1 171 ? -9.778 5.997 10.890 1.00 91.50 171 ASP A C 1
ATOM 1323 O O . ASP A 1 171 ? -10.388 5.703 11.915 1.00 91.50 171 ASP A O 1
ATOM 1327 N N . ALA A 1 172 ? -8.680 5.346 10.497 1.00 91.50 172 ALA A N 1
ATOM 1328 C CA . ALA A 1 172 ? -8.084 4.249 11.251 1.00 91.50 172 ALA A CA 1
ATOM 1329 C C . ALA A 1 172 ? -7.617 4.700 12.645 1.00 91.50 172 ALA A C 1
ATOM 1331 O O . ALA A 1 172 ? -7.954 4.049 13.634 1.00 91.50 172 ALA A O 1
ATOM 1332 N N . GLU A 1 173 ? -6.901 5.824 12.729 1.00 92.50 173 GLU A N 1
ATOM 1333 C CA . GLU A 1 173 ? -6.435 6.409 13.993 1.00 92.50 173 GLU A CA 1
ATOM 1334 C C . GLU A 1 173 ? -7.609 6.846 14.883 1.00 92.50 173 GLU A C 1
ATOM 1336 O O . GLU A 1 173 ? -7.637 6.567 16.083 1.00 92.50 173 GLU A O 1
ATOM 1341 N N . TRP A 1 174 ? -8.641 7.454 14.293 1.00 94.31 174 TRP A N 1
ATOM 1342 C CA . TRP A 1 174 ? -9.853 7.827 15.023 1.00 94.31 174 TRP A CA 1
ATOM 1343 C C . TRP A 1 174 ? -10.608 6.603 15.576 1.00 94.31 174 TRP A C 1
ATOM 1345 O O . TRP A 1 174 ? -11.019 6.610 16.741 1.00 94.31 174 TRP A O 1
ATOM 1355 N N . ILE A 1 175 ? -10.766 5.533 14.784 1.00 93.38 175 ILE A N 1
ATOM 1356 C CA . ILE A 1 175 ? -11.394 4.280 15.243 1.00 93.38 175 ILE A CA 1
ATOM 1357 C C . ILE A 1 175 ? -10.559 3.636 16.355 1.00 93.38 175 ILE A C 1
ATOM 1359 O O . ILE A 1 175 ? -11.131 3.143 17.328 1.00 93.38 175 ILE A O 1
ATOM 1363 N N . GLU A 1 176 ? -9.229 3.659 16.245 1.00 93.31 176 GLU A N 1
ATOM 1364 C CA . GLU A 1 176 ? -8.318 3.171 17.286 1.00 93.31 176 GLU A CA 1
ATOM 1365 C C . GLU A 1 176 ? -8.524 3.933 18.602 1.00 93.31 176 GLU A C 1
ATOM 1367 O O . GLU A 1 176 ? -8.727 3.315 19.647 1.00 93.31 176 GLU A O 1
ATOM 1372 N N . GLY A 1 177 ? -8.603 5.265 18.552 1.00 94.06 177 GLY A N 1
ATOM 1373 C CA . GLY A 1 177 ? -8.908 6.091 19.722 1.00 94.06 177 GLY A CA 1
ATOM 1374 C C . GLY A 1 177 ? -10.282 5.794 20.338 1.00 94.06 177 GLY A C 1
ATOM 1375 O O . GLY A 1 177 ? -10.437 5.786 21.561 1.00 94.06 177 GLY A O 1
ATOM 1376 N N . ILE A 1 178 ? -11.298 5.507 19.518 1.00 93.38 178 ILE A N 1
ATOM 1377 C CA . ILE A 1 178 ? -12.604 5.041 20.011 1.00 93.38 178 ILE A CA 1
ATOM 1378 C C . ILE A 1 178 ? -12.476 3.688 20.706 1.00 93.38 178 ILE A C 1
ATOM 1380 O O . ILE A 1 178 ? -13.003 3.523 21.804 1.00 93.38 178 ILE A O 1
ATOM 1384 N N . LEU A 1 179 ? -11.791 2.729 20.085 1.00 92.12 179 LEU A N 1
ATOM 1385 C CA . LEU A 1 179 ? -11.640 1.378 20.614 1.00 92.12 179 LEU A CA 1
ATOM 1386 C C . LEU A 1 179 ? -10.902 1.383 21.960 1.00 92.12 179 LEU A C 1
ATOM 1388 O O . LEU A 1 179 ? -11.346 0.719 22.897 1.00 92.12 179 LEU A O 1
ATOM 1392 N N . THR A 1 180 ? -9.845 2.185 22.093 1.00 92.31 180 THR A N 1
ATOM 1393 C CA . THR A 1 180 ? -9.127 2.381 23.361 1.00 92.31 180 THR A CA 1
ATOM 1394 C C . THR A 1 180 ? -10.062 2.911 24.448 1.00 92.31 180 THR A C 1
ATOM 1396 O O . THR A 1 180 ? -10.155 2.304 25.514 1.00 92.31 180 THR A O 1
ATOM 1399 N N . ARG A 1 181 ? -10.861 3.950 24.158 1.00 89.94 181 ARG A N 1
ATOM 1400 C CA . ARG A 1 181 ? -11.874 4.463 25.102 1.00 89.94 181 ARG A CA 1
ATOM 1401 C C . ARG A 1 181 ? -12.918 3.402 25.470 1.00 89.94 181 ARG A C 1
ATOM 1403 O O . ARG A 1 181 ? -13.269 3.265 26.641 1.00 89.94 181 ARG A O 1
ATOM 1410 N N . CYS A 1 182 ? -13.400 2.618 24.501 1.00 89.25 182 CYS A N 1
ATOM 1411 C CA . CYS A 1 182 ? -14.310 1.494 24.757 1.00 89.25 182 CYS A CA 1
ATOM 1412 C C . CYS A 1 182 ? -13.690 0.484 25.737 1.00 89.25 182 CYS A C 1
ATOM 1414 O O . CYS A 1 182 ? -14.377 -0.033 26.622 1.00 89.25 182 CYS A O 1
ATOM 1416 N N . HIS A 1 183 ? -12.400 0.180 25.572 1.00 87.88 183 HIS A N 1
ATOM 1417 C CA . HIS A 1 183 ? -11.676 -0.754 26.428 1.00 87.88 183 HIS A CA 1
ATOM 1418 C C . HIS A 1 183 ? -11.479 -0.208 27.842 1.00 87.88 183 HIS A C 1
ATOM 1420 O O . HIS A 1 183 ? -11.775 -0.925 28.796 1.00 87.88 183 HIS A O 1
ATOM 1426 N N . GLU A 1 184 ? -11.093 1.057 27.992 1.00 88.88 184 GLU A N 1
ATOM 1427 C CA . GLU A 1 184 ? -10.959 1.713 29.298 1.00 88.88 184 GLU A CA 1
ATOM 1428 C C . GLU A 1 184 ? -12.278 1.711 30.079 1.00 88.88 184 GLU A C 1
ATOM 1430 O O . GLU A 1 184 ? -12.319 1.299 31.239 1.00 88.88 184 GLU A O 1
ATOM 1435 N N . VAL A 1 185 ? -13.384 2.097 29.432 1.00 87.88 185 VAL A N 1
ATOM 1436 C CA . VAL A 1 185 ? -14.716 2.112 30.062 1.00 87.88 185 VAL A CA 1
ATOM 1437 C C . VAL A 1 185 ? -15.139 0.707 30.484 1.00 87.88 185 VAL A C 1
ATOM 1439 O O . VAL A 1 185 ? -15.691 0.512 31.570 1.00 87.88 185 VAL A O 1
ATOM 1442 N N . ARG A 1 186 ? -14.869 -0.295 29.645 1.00 86.38 186 ARG A N 1
ATOM 1443 C CA . ARG A 1 186 ? -15.188 -1.689 29.950 1.00 86.38 186 ARG A CA 1
ATOM 1444 C C . ARG A 1 186 ? -14.374 -2.222 31.129 1.00 86.38 186 ARG A C 1
ATOM 1446 O O . ARG A 1 186 ? -14.943 -2.912 31.976 1.00 86.38 186 ARG A O 1
ATOM 1453 N N . GLU A 1 187 ? -13.079 -1.930 31.190 1.00 88.19 187 GLU A N 1
ATOM 1454 C CA . GLU A 1 187 ? -12.226 -2.340 32.309 1.00 88.19 187 GLU A CA 1
ATOM 1455 C C . GLU A 1 187 ? -12.631 -1.623 33.605 1.00 88.19 187 GLU A C 1
ATOM 1457 O O . GLU A 1 187 ? -12.811 -2.278 34.630 1.00 88.19 187 GLU A O 1
ATOM 1462 N N . ALA A 1 188 ? -12.936 -0.323 33.549 1.00 86.56 188 ALA A N 1
ATOM 1463 C CA . ALA A 1 188 ? -13.489 0.419 34.686 1.00 86.56 188 ALA A CA 1
ATOM 1464 C C . ALA A 1 188 ? -14.841 -0.143 35.171 1.00 86.56 188 ALA A C 1
ATOM 1466 O O . ALA A 1 188 ? -15.147 -0.129 36.363 1.00 86.56 188 ALA A O 1
ATOM 1467 N N . TRP A 1 189 ? -15.674 -0.656 34.263 1.00 84.94 189 TRP A N 1
ATOM 1468 C CA . TRP A 1 189 ? -16.924 -1.320 34.632 1.00 84.94 189 TRP A CA 1
ATOM 1469 C C . TRP A 1 189 ? -16.691 -2.686 35.290 1.00 84.94 189 TRP A C 1
ATOM 1471 O O . TRP A 1 189 ? -17.376 -3.031 36.254 1.00 84.94 189 TRP A O 1
ATOM 1481 N N . ARG A 1 190 ? -15.714 -3.460 34.804 1.00 84.38 190 ARG A N 1
ATOM 1482 C CA . ARG A 1 190 ? -15.347 -4.757 35.392 1.00 84.38 190 ARG A CA 1
ATOM 1483 C C . ARG A 1 190 ? -14.821 -4.607 36.810 1.00 84.38 190 ARG A C 1
ATOM 1485 O O . ARG A 1 190 ? -15.305 -5.317 37.687 1.00 84.38 190 ARG A O 1
ATOM 1492 N N . THR A 1 191 ? -13.900 -3.671 37.036 1.00 86.88 191 THR A N 1
ATOM 1493 C CA . THR A 1 191 ? -13.311 -3.433 38.362 1.00 86.88 191 THR A CA 1
ATOM 1494 C C . THR A 1 191 ? -14.368 -3.039 39.393 1.00 86.88 191 THR A C 1
ATOM 1496 O O . THR A 1 191 ? -14.334 -3.542 40.512 1.00 86.88 191 THR A O 1
ATOM 1499 N N . ARG A 1 192 ? -15.371 -2.237 39.002 1.00 81.88 192 ARG A N 1
ATOM 1500 C CA . ARG A 1 192 ? -16.531 -1.900 39.851 1.00 81.88 192 ARG A CA 1
ATOM 1501 C C . ARG A 1 192 ? -17.444 -3.080 40.176 1.00 81.88 192 ARG A C 1
ATOM 1503 O O . ARG A 1 192 ? -18.144 -3.019 41.172 1.00 81.88 192 ARG A O 1
ATOM 1510 N N . LYS A 1 193 ? -17.513 -4.103 39.320 1.00 77.50 193 LYS A N 1
ATOM 1511 C CA . LYS A 1 193 ? -18.360 -5.286 39.552 1.00 77.50 193 LYS A CA 1
ATOM 1512 C C . LYS A 1 193 ? -17.696 -6.293 40.495 1.00 77.50 193 LYS A C 1
ATOM 1514 O O . LYS A 1 193 ? -18.388 -7.090 41.118 1.00 77.50 193 LYS A O 1
ATOM 1519 N N . THR A 1 194 ? -16.366 -6.305 40.522 1.00 82.06 194 THR A N 1
ATOM 1520 C CA . THR A 1 194 ? -15.563 -7.176 41.390 1.00 82.06 194 THR A CA 1
ATOM 1521 C C . THR A 1 194 ? -15.282 -6.585 42.770 1.00 82.06 194 THR A C 1
ATOM 1523 O O . THR A 1 194 ? -14.906 -7.345 43.657 1.00 82.06 194 THR A O 1
ATOM 1526 N N . ALA A 1 195 ? -15.418 -5.265 42.927 1.00 70.06 195 ALA A N 1
ATOM 1527 C CA . ALA A 1 195 ? -15.325 -4.552 44.202 1.00 70.06 195 ALA A CA 1
ATOM 1528 C C . ALA A 1 195 ? -16.679 -4.545 44.924 1.00 70.06 195 ALA A C 1
ATOM 1530 O O . ALA A 1 195 ? -16.665 -4.640 46.169 1.00 70.06 195 ALA A O 1
#

Foldseek 3Di:
DDDPVLVVVLVVLVVQCPDPDPVSNVVSVVVNQVSQVVVVHGVVVVVVVVVVVVPDDPPPPPPDDPPDPPPPDDPPVVVVVVVVVVVVVVVVVVVVVVVCQCLDQQHFDPDQADDAPPDPDGDGPLVLLVVLVVLQVPLDCVLPHRQDDPVRNVVSVVCNVVVVDGDGNNRRVVSVVSSVSSVVSVVVSVVVVVD